Protein 8TLF (pdb70)

Organism: Mus musculus (NCBI:txid10090)

Sequence (208 aa):
SMTLPHIIRPVEEVTEEEIRNICSNSREKIYNRSLGSTCHQCRQKTTDTKTNCRNPDCWGIRGQFCGPCLRNRYGEEVKDALLDPNWHCPPCRGICNCSFCRQRSMTLPHIIRPVEEVTEEEIRNICSNSREKIYNRRSLGSTCHQCRQKTTDTKTNCRNPDCWGIRGQFCGPCLRNRYGEEVKDALLDPNWHCPPCRGICNCSFCRQR

Secondary structure (DSSP, 8-state):
--PPPP-PPPGGG--HHHHHTB-S-GGG--B-TTT-EE-TTT--EESSB------TT--TTTT---HHHHHHHHS--HHHHHT-TT---HHHHT---STTGGG-/--PPPP-PPPGGG--HHHHHTS-SSGGG--B-TTT-EE-TTT--EESS-------TT--TTTT---HHHHHHHHS--HHHHHT-TT---HHHHT---SHHHHT-

Radius of gyration: 27.74 Å; Cα contacts (8 Å, |Δi|>4): 357; chains: 2; bounding box: 66×31×68 Å

Foldseek 3Di:
DPADFADADDLVPDDPVLVVQADPDPVPFAADPPQFPAALAVRGTTNHHWAHALDPPDTGRNQTHGACCCCVVPNDGRNVRSNDNHHHGCVVVLNDDHPVSVVD/DPADFADADDLVPDDPVLVVQADDDPVPFAADPPQFPAALAVRGTTNHHWAHALDPPDTGRNQTHGAVCCCVVPNDGRSVRSNDNHHHGCVVVLNDDHPVSVVD

B-factor: mean 29.58, std 12.49, range [8.73, 99.96]

InterPro domains:
  IPR018866 Zinc-finger domain of monoamine-oxidase A repressor R1 [PF10497] (274-371)
  IPR040221 CDCA7/CDA7L [PTHR31169] (86-373)

Structure (mmCIF, N/CA/C/O backbone):
data_8TLF
#
_entry.id   8TLF
#
_cell.length_a   89.400
_cell.length_b   31.492
_cell.length_c   133.324
_cell.angle_alpha   90.000
_cell.angle_beta   95.750
_cell.angle_gamma   90.000
#
_symmetry.space_group_name_H-M   'C 1 2 1'
#
loop_
_entity.id
_entity.type
_entity.pdbx_description
1 polymer 'Cell division cycle-associated protein 7'
2 polymer ssDNA
3 non-polymer GLYCEROL
4 non-polymer 1,2-ETHANEDIOL
5 non-polymer 'ZINC ION'
6 non-polymer 'MAGNESIUM ION'
7 water water
#
loop_
_atom_site.group_PDB
_atom_site.id
_atom_site.type_symbol
_atom_site.label_atom_id
_atom_site.label_alt_id
_atom_site.label_comp_id
_atom_site.label_asym_id
_atom_site.label_entity_id
_atom_site.label_seq_id
_atom_site.pdbx_PDB_ins_code
_atom_site.Cartn_x
_atom_site.Cartn_y
_atom_site.Cartn_z
_atom_site.occupancy
_atom_site.B_iso_or_equiv
_atom_site.auth_seq_id
_atom_site.auth_comp_id
_atom_site.auth_asym_id
_atom_site.auth_atom_id
_atom_site.pdbx_PDB_model_num
ATOM 1 N N . SER A 1 5 ? 1.69049 13.73772 0.16757 1.000 49.53115 243 SER A N 1
ATOM 2 C CA . SER A 1 5 ? 2.08902 12.43214 0.68024 1.000 56.64436 243 SER A CA 1
ATOM 3 C C . SER A 1 5 ? 2.05277 12.40238 2.20435 1.000 46.27018 243 SER A C 1
ATOM 4 O O . SER A 1 5 ? 2.49134 13.34389 2.86452 1.000 45.18891 243 SER A O 1
ATOM 7 N N . MET A 1 6 ? 1.52610 11.31263 2.75638 1.000 47.42347 244 MET A N 1
ATOM 8 C CA . MET A 1 6 ? 1.45305 11.12305 4.19818 1.000 39.75306 244 MET A CA 1
ATOM 9 C C . MET A 1 6 ? 2.67149 10.40362 4.76030 1.000 35.66436 244 MET A C 1
ATOM 10 O O . MET A 1 6 ? 2.72417 10.15662 5.96977 1.000 35.37738 244 MET A O 1
ATOM 15 N N . THR A 1 7 ? 3.64724 10.06981 3.91972 1.000 34.85693 245 THR A N 1
ATOM 16 C CA . THR A 1 7 ? 4.79605 9.27709 4.33453 1.000 33.12477 245 THR A CA 1
ATOM 17 C C . THR A 1 7 ? 5.94149 10.18484 4.76392 1.000 33.64056 245 THR A C 1
ATOM 18 O O . THR A 1 7 ? 6.35428 11.07385 4.01225 1.000 34.91549 245 THR A O 1
ATOM 22 N N . LEU A 1 8 ? 6.44697 9.95955 5.97232 1.000 32.81885 246 LEU A N 1
ATOM 23 C CA . LEU A 1 8 ? 7.63245 10.67234 6.42005 1.000 33.32525 246 LEU A CA 1
ATOM 24 C C . LEU A 1 8 ? 8.85641 10.16975 5.65241 1.000 32.76272 246 LEU A C 1
ATOM 25 O O . LEU A 1 8 ? 8.98858 8.96651 5.41662 1.000 32.44597 246 LEU A O 1
ATOM 30 N N . PRO A 1 9 ? 9.75054 11.06795 5.23903 1.000 35.10468 247 PRO A N 1
ATOM 31 C CA . PRO A 1 9 ? 10.95090 10.62308 4.51698 1.000 33.86148 247 PRO A CA 1
ATOM 32 C C . PRO A 1 9 ? 11.80199 9.69511 5.36944 1.000 38.73501 247 PRO A C 1
ATOM 33 O O . PRO A 1 9 ? 11.96897 9.90126 6.57382 1.000 36.62440 247 PRO A O 1
ATOM 37 N N . HI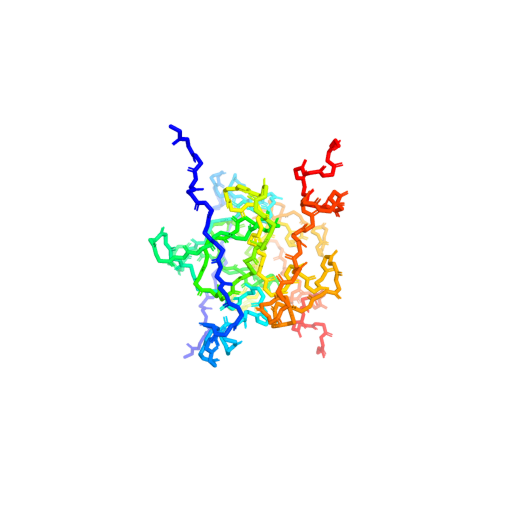S A 1 10 ? 12.34541 8.66403 4.72784 1.000 33.17751 248 HIS A N 1
ATOM 38 C CA . HIS A 1 10 ? 13.21319 7.69819 5.38771 1.000 30.95807 248 HIS A CA 1
ATOM 39 C C . HIS A 1 10 ? 14.66403 8.09625 5.15216 1.000 37.10350 248 HIS A C 1
ATOM 40 O O . HIS A 1 10 ? 15.09779 8.22277 4.00217 1.000 37.32591 248 HIS A O 1
ATOM 47 N N . ILE A 1 11 ? 15.40740 8.29328 6.23739 1.000 32.49599 249 ILE A N 1
ATOM 48 C CA . ILE A 1 11 ? 16.80722 8.69407 6.17840 1.000 35.63181 249 ILE A CA 1
ATOM 49 C C . ILE A 1 11 ? 17.64232 7.61724 6.85779 1.000 38.31654 249 ILE A C 1
ATOM 50 O O . ILE A 1 11 ? 17.31924 7.17931 7.96858 1.000 35.07540 249 ILE A O 1
ATOM 55 N N . ILE A 1 12 ? 18.70168 7.18174 6.18430 1.000 34.61729 250 ILE A N 1
ATOM 56 C CA . ILE A 1 12 ? 19.56706 6.12404 6.69270 1.000 36.29021 250 ILE A CA 1
ATOM 57 C C . ILE A 1 12 ? 20.68008 6.76152 7.51345 1.000 35.68378 250 ILE A C 1
ATOM 58 O O . ILE A 1 12 ? 21.42249 7.61446 7.01484 1.000 38.03043 250 ILE A O 1
ATOM 63 N N . ARG A 1 13 ? 20.79470 6.34782 8.77517 1.000 35.03537 251 ARG A N 1
ATOM 64 C CA . ARG A 1 13 ? 21.79985 6.88975 9.67616 1.000 36.53446 251 ARG A CA 1
ATOM 65 C C . ARG A 1 13 ? 23.01466 5.97860 9.69292 1.000 37.79017 251 ARG A C 1
ATOM 66 O O . ARG A 1 13 ? 22.87603 4.78705 10.01318 1.000 36.30480 251 ARG A O 1
ATOM 74 N N . PRO A 1 14 ? 24.20418 6.47530 9.35349 1.000 39.88103 252 PRO A N 1
ATOM 75 C CA . PRO A 1 14 ? 25.39651 5.62002 9.37947 1.000 41.30666 252 PRO A CA 1
ATOM 76 C C . PRO A 1 14 ? 25.70067 5.12323 10.78524 1.000 42.65227 252 PRO A C 1
ATOM 77 O O . PRO A 1 14 ? 25.37969 5.77281 11.78305 1.000 40.55100 252 PRO A O 1
ATOM 81 N N . VAL A 1 15 ? 26.32574 3.94416 10.85103 1.000 44.22611 253 VAL A N 1
ATOM 82 C CA . VAL A 1 15 ? 26.63528 3.32965 12.13952 1.000 41.12017 253 VAL A CA 1
ATOM 83 C C . VAL A 1 15 ? 27.63574 4.16873 12.92312 1.000 43.58986 253 VAL A C 1
ATOM 84 O O . VAL A 1 15 ? 27.56444 4.24006 14.15633 1.000 42.91358 253 VAL A O 1
ATOM 88 N N . GLU A 1 16 ? 28.58071 4.81370 12.23449 1.000 49.03922 254 GLU A N 1
ATOM 89 C CA . GLU A 1 16 ? 29.58862 5.61597 12.91795 1.000 51.17914 254 GLU A CA 1
ATOM 90 C C . GLU A 1 16 ? 29.01939 6.88471 13.54012 1.000 50.27722 254 GLU A C 1
ATOM 91 O O . GLU A 1 16 ? 29.71943 7.53341 14.32517 1.000 55.63965 254 GLU A O 1
ATOM 97 N N . GLU A 1 17 ? 27.78116 7.25333 13.21703 1.000 53.75945 255 GLU A N 1
ATOM 98 C CA . GLU A 1 17 ? 27.14302 8.42984 13.78935 1.000 52.82283 255 GLU A CA 1
ATOM 99 C C . GLU A 1 17 ? 26.25384 8.09469 14.98034 1.000 51.31946 255 GLU A C 1
ATOM 100 O O . GLU A 1 17 ? 25.54355 8.97383 15.47689 1.000 54.03092 255 GLU A O 1
ATOM 106 N N . VAL A 1 18 ? 26.27174 6.85042 15.44653 1.000 44.79819 256 VAL A N 1
ATOM 107 C CA . VAL A 1 18 ? 25.51009 6.47299 16.63188 1.000 43.24732 256 VAL A CA 1
ATOM 108 C C . VAL A 1 18 ? 26.33591 6.79971 17.86944 1.000 41.93485 256 VAL A C 1
ATOM 109 O O . VAL A 1 18 ? 27.49493 6.38462 17.98664 1.000 47.83043 256 VAL A O 1
ATOM 113 N N . THR A 1 19 ? 25.74103 7.54563 18.79398 1.000 47.32449 257 THR A N 1
ATOM 114 C CA . THR A 1 19 ? 26.44034 8.04135 19.96951 1.000 46.16203 257 THR A CA 1
ATOM 115 C C . THR A 1 19 ? 26.11753 7.19403 21.19691 1.000 46.71432 257 THR A C 1
ATOM 116 O O . THR A 1 19 ? 25.19051 6.38076 21.20427 1.000 41.68885 257 THR A O 1
ATOM 120 N N . GLU A 1 20 ? 26.91386 7.40082 22.24975 1.000 43.37332 258 GLU A N 1
ATOM 121 C CA . GLU A 1 20 ? 26.71596 6.66606 23.49566 1.000 43.70717 258 GLU A CA 1
ATOM 122 C C . GLU A 1 20 ? 25.38456 7.02064 24.14505 1.000 42.13786 258 GLU A C 1
ATOM 123 O O . GLU A 1 20 ? 24.70114 6.14774 24.69338 1.000 38.45843 258 GLU A O 1
ATOM 129 N N . GLU A 1 21 ? 25.00496 8.30056 24.10155 1.000 41.14678 259 GLU A N 1
ATOM 130 C CA . GLU A 1 21 ? 23.76085 8.72993 24.73305 1.000 42.82127 259 GLU A CA 1
ATOM 131 C C . GLU A 1 21 ? 22.55347 8.05470 24.09516 1.000 40.33892 259 GLU A C 1
ATOM 132 O O . GLU A 1 21 ? 21.60113 7.68348 24.79130 1.000 38.34675 259 GLU A O 1
ATOM 138 N N . GLU A 1 22 ? 22.57206 7.89171 22.77046 1.000 40.30978 260 GLU A N 1
ATOM 139 C CA . GLU A 1 22 ? 21.47978 7.19832 22.09561 1.000 37.87706 260 GLU A CA 1
ATOM 140 C C . GLU A 1 22 ? 21.40167 5.73928 22.52793 1.000 33.23385 260 GLU A C 1
ATOM 141 O O . GLU A 1 22 ? 20.30633 5.19945 22.72124 1.000 31.43981 260 GLU A O 1
ATOM 147 N N . ILE A 1 23 ? 22.55423 5.08332 22.68160 1.000 34.73062 261 ILE A N 1
ATOM 148 C CA . ILE A 1 23 ? 22.56649 3.70049 23.15222 1.000 33.10936 261 ILE A CA 1
ATOM 149 C C . ILE A 1 23 ? 22.00461 3.61340 24.56594 1.000 35.95474 261 ILE A C 1
ATOM 150 O O . ILE A 1 23 ? 21.22069 2.71065 24.88479 1.000 30.71663 261 ILE A O 1
ATOM 155 N N . ARG A 1 24 ? 22.39356 4.54924 25.43571 1.000 33.68663 262 ARG A N 1
ATOM 156 C CA . ARG A 1 24 ? 21.88150 4.55825 26.80111 1.000 33.18193 262 ARG A CA 1
ATOM 157 C C . ARG A 1 24 ? 20.39187 4.86895 26.86379 1.000 31.65847 262 ARG A C 1
ATOM 158 O O . ARG A 1 24 ? 19.74271 4.52616 27.85768 1.000 32.76237 262 ARG A O 1
ATOM 166 N N . ASN A 1 25 ? 19.83745 5.50418 25.83383 1.000 28.51104 263 ASN A N 1
ATOM 167 C CA . ASN A 1 25 ? 18.43043 5.87778 25.81253 1.000 27.67174 263 ASN A CA 1
ATOM 168 C C . ASN A 1 25 ? 17.53801 4.79370 25.22188 1.000 30.13008 263 ASN A C 1
ATOM 169 O O . ASN A 1 25 ? 16.33776 5.02643 25.04499 1.000 21.47598 263 ASN A O 1
ATOM 174 N N . ILE A 1 26 ? 18.09317 3.62382 24.90471 1.000 22.45114 264 ILE A N 1
ATOM 175 C CA . ILE A 1 26 ? 17.27289 2.50728 24.45358 1.000 22.52009 264 ILE A CA 1
ATOM 176 C C . ILE A 1 26 ? 16.38644 2.04777 25.60196 1.000 24.25519 264 ILE A C 1
ATOM 177 O O . ILE A 1 26 ? 16.85686 1.84412 26.72912 1.000 26.71059 264 ILE A O 1
ATOM 182 N N . CYS A 1 27 ? 15.09496 1.89589 25.32314 1.000 22.79845 265 CYS A N 1
ATOM 183 C CA . CYS A 1 27 ? 14.13983 1.52561 26.35785 1.000 23.25385 265 CYS A CA 1
ATOM 184 C C . CYS A 1 27 ? 14.39905 0.10528 26.84560 1.000 23.60690 265 CYS A C 1
ATOM 185 O O . CYS A 1 27 ? 14.61229 -0.80989 26.04428 1.000 20.99727 265 CYS A O 1
ATOM 188 N N . SER A 1 28 ? 14.37907 -0.07569 28.16767 1.000 26.13050 266 SER A N 1
ATOM 189 C CA . SER A 1 28 ? 14.53786 -1.38648 28.78001 1.000 27.20024 266 SER A CA 1
ATOM 190 C C . SER A 1 28 ? 13.24721 -1.92940 29.37617 1.000 28.72174 266 SER A C 1
ATOM 191 O O . SER A 1 28 ? 13.17964 -3.12620 29.67943 1.000 35.63872 266 SER A O 1
ATOM 194 N N . ASN A 1 29 ? 12.23201 -1.08757 29.55530 1.000 27.07218 267 ASN A N 1
ATOM 195 C CA . ASN A 1 29 ? 10.93743 -1.51731 30.07309 1.000 28.11355 267 ASN A CA 1
ATOM 196 C C . ASN A 1 29 ? 9.87896 -0.58975 29.49931 1.000 26.81459 267 ASN A C 1
ATOM 197 O O . ASN A 1 29 ? 9.96399 0.62826 29.68344 1.000 27.20032 267 ASN A O 1
ATOM 202 N N . SER A 1 30 ? 8.88297 -1.16503 28.81727 1.000 21.59212 268 SER A N 1
ATOM 203 C CA . SER A 1 30 ? 7.92011 -0.35418 28.07467 1.000 20.54335 268 SER A CA 1
ATOM 204 C C . SER A 1 30 ? 7.14008 0.59013 28.98117 1.000 29.15698 268 SER A C 1
ATOM 205 O O . SER A 1 30 ? 6.67182 1.63927 28.52410 1.000 29.30006 268 SER A O 1
ATOM 208 N N . ARG A 1 31 ? 6.98564 0.24262 30.25956 1.000 25.63988 269 ARG A N 1
ATOM 209 C CA . ARG A 1 31 ? 6.26592 1.10962 31.18452 1.000 37.49794 269 ARG A CA 1
ATOM 210 C C . ARG A 1 31 ? 7.06663 2.34038 31.59067 1.000 30.34187 269 ARG A C 1
ATOM 211 O O . ARG A 1 31 ? 6.50458 3.23822 32.22687 1.000 38.14853 269 ARG A O 1
ATOM 219 N N . GLU A 1 32 ? 8.35138 2.40640 31.24536 1.000 25.81698 270 GLU A N 1
ATOM 220 C CA . GLU A 1 32 ? 9.20322 3.53442 31.59606 1.000 31.04764 270 GLU A CA 1
ATOM 221 C C . GLU A 1 32 ? 9.37146 4.52617 30.45084 1.000 28.36021 270 GLU A C 1
ATOM 222 O O . GLU A 1 32 ? 10.19630 5.44000 30.55298 1.000 32.17551 270 GLU A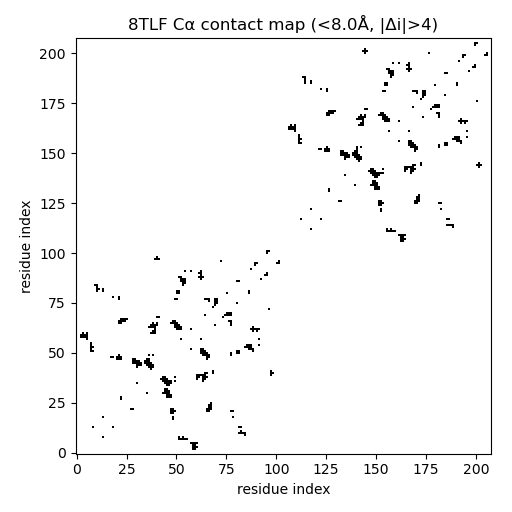 O 1
ATOM 228 N N . LYS A 1 33 ? 8.61475 4.36782 29.36840 1.000 20.75467 271 LYS A N 1
ATOM 229 C CA . LYS A 1 33 ? 8.74737 5.25261 28.22041 1.000 18.86511 271 LYS A CA 1
ATOM 230 C C . LYS A 1 33 ? 8.24150 6.65475 28.54265 1.000 22.60304 271 LYS A C 1
ATOM 231 O O . LYS A 1 33 ? 7.34804 6.84574 29.37211 1.000 23.06900 271 LYS A O 1
ATOM 237 N N . ILE A 1 34 ? 8.82562 7.64170 27.86826 1.000 20.19866 272 ILE A N 1
ATOM 238 C CA . ILE A 1 34 ? 8.41854 9.03771 27.98084 1.000 19.84859 272 ILE A CA 1
ATOM 239 C C . ILE A 1 34 ? 7.78681 9.44528 26.65762 1.000 18.74611 272 ILE A C 1
ATOM 240 O O . ILE A 1 34 ? 8.44320 9.40652 25.60952 1.000 16.97233 272 ILE A O 1
ATOM 245 N N . TYR A 1 35 ? 6.51729 9.83675 26.70418 1.000 16.60022 273 TYR A N 1
ATOM 246 C CA . TYR A 1 35 ? 5.77962 10.20875 25.50629 1.000 16.11335 273 TYR A CA 1
ATOM 247 C C . TYR A 1 35 ? 6.02213 11.67145 25.15978 1.000 14.53148 273 TYR A C 1
ATOM 248 O O . TYR A 1 35 ? 6.13966 12.52267 26.04543 1.000 18.77382 273 TYR A O 1
ATOM 257 N N . ASN A 1 36 ? 6.09931 11.95342 23.86111 1.000 17.18765 274 ASN A N 1
ATOM 258 C CA . ASN A 1 36 ? 6.26519 13.32153 23.37504 1.000 17.18946 274 ASN A CA 1
ATOM 259 C C . ASN A 1 36 ? 5.75076 13.37154 21.94657 1.000 16.19356 274 ASN A C 1
ATOM 260 O O . ASN A 1 36 ? 6.30043 12.69898 21.06848 1.000 14.93381 274 ASN A O 1
ATOM 265 N N . ARG A 1 37 ? 4.70229 14.16393 21.71269 1.000 14.91440 275 ARG A N 1
ATOM 266 C CA . ARG A 1 37 ? 4.07587 14.19946 20.39645 1.000 16.34144 275 ARG A CA 1
ATOM 267 C C . ARG A 1 37 ? 4.94394 14.88182 19.34813 1.000 16.64793 275 ARG A C 1
ATOM 268 O O . ARG A 1 37 ? 4.76098 14.62743 18.15294 1.000 19.06596 275 ARG A O 1
ATOM 276 N N . SER A 1 38 ? 5.87487 15.74094 19.75934 1.000 19.12917 276 SER A N 1
ATOM 277 C CA . SER A 1 38 ? 6.70683 16.48704 18.82323 1.000 18.03216 276 SER A CA 1
ATOM 278 C C . SER A 1 38 ? 8.09126 15.87569 18.64591 1.000 22.75407 276 SER A C 1
ATOM 279 O O . SER A 1 38 ? 8.55074 15.70470 17.51338 1.000 21.61316 276 SER A O 1
ATOM 282 N N . LEU A 1 39 ? 8.76885 15.54335 19.74356 1.000 18.95932 277 LEU A N 1
ATOM 283 C CA . LEU A 1 39 ? 10.13173 15.03326 19.67958 1.000 16.84619 277 LEU A CA 1
ATOM 284 C C . LEU A 1 39 ? 10.20975 13.51311 19.67800 1.000 19.31118 277 LEU A C 1
ATOM 285 O O . LEU A 1 39 ? 11.28893 12.96617 19.42683 1.000 21.85495 277 LEU A O 1
ATOM 290 N N . GLY A 1 40 ? 9.10601 12.82128 19.94562 1.000 14.23168 278 GLY A N 1
ATOM 291 C CA . GLY A 1 40 ? 9.13460 11.37728 20.00725 1.000 13.17131 278 GLY A CA 1
ATOM 292 C C . GLY A 1 40 ? 9.16262 10.72359 18.63963 1.000 15.85465 278 GLY A C 1
ATOM 293 O O . GLY A 1 40 ? 8.97196 11.35520 17.60130 1.000 16.24003 278 GLY A O 1
ATOM 294 N N . SER A 1 41 ? 9.41689 9.41866 18.65267 1.000 14.37196 279 SER A N 1
ATOM 295 C CA . SER A 1 41 ? 9.38125 8.59791 17.45399 1.000 15.75225 279 SER A CA 1
ATOM 296 C C . SER A 1 41 ? 8.47046 7.40661 17.70565 1.000 12.60982 279 SER A C 1
ATOM 297 O O . SER A 1 41 ? 8.38538 6.89830 18.82632 1.000 15.44236 279 SER A O 1
ATOM 300 N N . THR A 1 42 ? 7.78432 6.96868 16.65506 1.000 11.98765 280 THR A N 1
ATOM 301 C CA . THR A 1 42 ? 6.80024 5.90207 16.77312 1.000 14.99198 280 THR A CA 1
ATOM 302 C C . THR A 1 42 ? 7.44686 4.55148 16.49483 1.000 12.87141 280 THR A C 1
ATOM 303 O O . THR A 1 42 ? 8.13397 4.37921 15.48315 1.000 16.37435 280 THR A O 1
ATOM 307 N N . CYS A 1 43 ? 7.23201 3.60188 17.40144 1.000 14.19889 281 CYS A N 1
ATOM 308 C CA . CYS A 1 43 ? 7.63078 2.22090 17.16964 1.000 8.98217 281 CYS A CA 1
ATOM 309 C C . CYS A 1 43 ? 6.58266 1.53109 16.30616 1.000 14.18688 281 CYS A C 1
ATOM 310 O O . CYS A 1 43 ? 5.38512 1.61239 16.59106 1.000 13.16086 281 CYS A O 1
ATOM 313 N N . HIS A 1 44 ? 7.03244 0.85489 15.24634 1.000 10.98666 282 HIS A N 1
ATOM 314 C CA . HIS A 1 44 ? 6.09243 0.19688 14.34303 1.000 15.15366 282 HIS A CA 1
ATOM 315 C C . HIS A 1 44 ? 5.29690 -0.89546 15.04707 1.000 15.60954 282 HIS A C 1
ATOM 316 O O . HIS A 1 44 ? 4.11946 -1.10508 14.73273 1.000 16.31539 282 HIS A O 1
ATOM 323 N N . GLN A 1 45 ? 5.91567 -1.59619 15.99881 1.000 15.59504 283 GLN A N 1
ATOM 324 C CA . GLN A 1 45 ? 5.27191 -2.75100 16.61863 1.000 15.15982 283 GLN A CA 1
ATOM 325 C C . GLN A 1 45 ? 4.16233 -2.32445 17.57448 1.000 14.19993 283 GLN A C 1
ATOM 326 O O . GLN A 1 45 ? 3.00681 -2.74007 17.42904 1.000 15.85048 283 GLN A O 1
ATOM 332 N N . CYS A 1 46 ? 4.49638 -1.49752 18.56633 1.000 11.85184 284 CYS A N 1
ATOM 333 C CA . CYS A 1 46 ? 3.54207 -1.09198 19.59120 1.000 13.43509 284 CYS A CA 1
ATOM 334 C C . CYS A 1 46 ? 2.82530 0.21404 19.27016 1.000 11.81007 284 CYS A C 1
ATOM 335 O O . CYS A 1 46 ? 1.88237 0.57251 19.98475 1.000 12.46284 284 CYS A O 1
ATOM 338 N N . ARG A 1 47 ? 3.25357 0.92914 18.22781 1.000 11.25561 285 ARG A N 1
ATOM 339 C CA . ARG A 1 47 ? 2.58624 2.14351 17.74878 1.000 13.79629 285 ARG A CA 1
ATOM 340 C C . ARG A 1 47 ? 2.53330 3.23783 18.81596 1.000 17.66918 285 ARG A C 1
ATOM 341 O O . ARG A 1 47 ? 1.59416 4.03634 18.85584 1.000 12.96400 285 ARG A O 1
ATOM 349 N N . GLN A 1 48 ? 3.54902 3.29848 19.67457 1.000 11.80796 286 GLN A N 1
ATOM 350 C CA . GLN A 1 48 ? 3.67697 4.34224 20.68473 1.000 13.59974 286 GLN A CA 1
ATOM 351 C C . GLN A 1 48 ? 4.76969 5.31410 20.26076 1.000 12.21621 286 GLN A C 1
ATOM 352 O O . GLN A 1 48 ? 5.85885 4.89042 19.85843 1.000 11.65339 286 GLN A O 1
ATOM 358 N N . LYS A 1 49 ? 4.47928 6.61166 20.35395 1.000 12.82907 287 LYS A N 1
ATOM 359 C CA . LYS A 1 49 ? 5.41325 7.66439 19.95434 1.000 12.00166 287 LYS A CA 1
ATOM 360 C C . LYS A 1 49 ? 6.11236 8.18671 21.20588 1.000 11.87065 287 LYS A C 1
ATOM 361 O O . LYS A 1 49 ? 5.53372 8.95180 21.98163 1.000 12.86166 287 LYS A O 1
ATOM 367 N N . THR A 1 50 ? 7.36566 7.77855 21.39639 1.000 11.50971 288 THR A N 1
ATOM 368 C CA . THR A 1 50 ? 8.10404 8.07828 22.61423 1.000 13.18735 288 THR A CA 1
ATOM 369 C C . THR A 1 50 ? 9.52363 8.49919 22.25414 1.000 12.06112 288 THR A C 1
ATOM 370 O O . THR A 1 50 ? 9.95825 8.38366 21.10505 1.000 15.94680 288 THR A O 1
ATOM 374 N N . THR A 1 51 ? 10.25296 8.98560 23.25809 1.000 16.59581 289 THR A N 1
ATOM 375 C CA . THR A 1 51 ? 11.56850 9.57963 23.05226 1.000 17.15317 289 THR A CA 1
ATOM 376 C C . THR A 1 51 ? 12.71818 8.58532 23.16873 1.000 18.26628 289 THR A C 1
ATOM 377 O O . THR A 1 51 ? 13.87391 8.98409 22.99284 1.000 21.39545 289 THR A O 1
ATOM 381 N N . ASP A 1 52 ? 12.44900 7.31618 23.46293 1.000 18.35143 290 ASP A N 1
ATOM 382 C CA . ASP A 1 52 ? 13.54057 6.35836 23.55336 1.000 20.05707 290 ASP A CA 1
ATOM 383 C C . ASP A 1 52 ? 14.10444 6.04842 22.16786 1.000 21.81111 290 ASP A C 1
ATOM 384 O O . ASP A 1 52 ? 13.43627 6.19971 21.14041 1.000 17.99144 290 ASP A O 1
ATOM 389 N N . THR A 1 53 ? 15.36387 5.62043 22.15447 1.000 21.07749 291 THR A N 1
ATOM 390 C CA . THR A 1 53 ? 16.04361 5.31146 20.90459 1.000 20.70060 291 THR A CA 1
ATOM 391 C C . THR A 1 53 ? 15.42189 4.08939 20.23944 1.000 21.96389 291 THR A C 1
ATOM 392 O O . THR A 1 53 ? 15.10640 3.09356 20.89708 1.000 20.33392 291 THR A O 1
ATOM 396 N N . LYS A 1 54 ? 15.24720 4.16975 18.92310 1.000 17.70981 292 LYS A N 1
ATOM 397 C CA . LYS A 1 54 ? 14.64209 3.10026 18.14651 1.000 19.28330 292 LYS A CA 1
ATOM 398 C C . LYS A 1 54 ? 15.53608 2.76012 16.96160 1.000 20.44796 292 LYS A C 1
ATOM 399 O O . LYS A 1 54 ? 16.46346 3.49806 16.61794 1.000 20.11810 292 LYS A O 1
ATOM 405 N N . THR A 1 55 ? 15.24974 1.61818 16.34207 1.000 17.51006 293 THR A N 1
ATOM 406 C CA . THR A 1 55 ? 16.06721 1.12656 15.24497 1.000 19.38942 293 THR A CA 1
ATOM 407 C C . THR A 1 55 ? 15.91447 2.00980 14.00942 1.000 22.33434 293 THR A C 1
ATOM 408 O O . THR A 1 55 ? 14.96067 2.78104 13.86992 1.000 20.54530 293 THR A O 1
ATOM 412 N N . ASN A 1 56 ? 16.88372 1.88684 13.10514 1.000 20.13428 294 ASN A N 1
ATOM 413 C CA . ASN A 1 56 ? 16.88727 2.60680 11.83564 1.000 24.65749 294 ASN A CA 1
ATOM 414 C C . ASN A 1 56 ? 17.17789 1.60499 10.72678 1.000 24.13523 294 ASN A C 1
ATOM 415 O O . ASN A 1 56 ? 18.29171 1.07742 10.64007 1.000 21.85318 294 ASN A O 1
ATOM 420 N N . CYS A 1 57 ? 16.18033 1.33468 9.88802 1.000 17.05714 295 CYS A N 1
ATOM 421 C CA . CYS A 1 57 ? 16.37141 0.39953 8.78807 1.000 20.62338 295 CYS A CA 1
ATOM 422 C C . CYS A 1 57 ? 17.30875 1.00331 7.75126 1.000 23.38723 295 CYS A C 1
ATOM 423 O O . CYS A 1 57 ? 17.12031 2.14298 7.31576 1.000 23.27785 295 CYS A O 1
ATOM 426 N N . ARG A 1 58 ? 18.32168 0.23681 7.35537 1.000 19.91796 296 ARG A N 1
ATOM 427 C CA . ARG A 1 58 ? 19.32638 0.70517 6.41311 1.000 24.85803 296 ARG A CA 1
ATOM 428 C C . ARG A 1 58 ? 19.11892 0.15127 5.01035 1.000 24.74069 296 ARG A C 1
ATOM 429 O O . ARG A 1 58 ? 20.01713 0.26285 4.17011 1.000 26.72164 296 ARG A O 1
ATOM 437 N N . ASN A 1 59 ? 17.96217 -0.44076 4.74140 1.000 24.25517 297 ASN A N 1
ATOM 438 C CA . ASN A 1 59 ? 17.61564 -0.84116 3.38578 1.000 27.63092 297 ASN A CA 1
ATOM 439 C C . ASN A 1 59 ? 17.19318 0.38956 2.59170 1.000 30.53917 297 ASN A C 1
ATOM 440 O O . ASN A 1 59 ? 16.25745 1.08512 3.00403 1.000 24.19272 297 ASN A O 1
ATOM 445 N N . PRO A 1 60 ? 17.85330 0.70251 1.47423 1.000 33.39493 298 PRO A N 1
ATOM 446 C CA . PRO A 1 60 ? 17.44144 1.87776 0.68760 1.000 29.73775 298 PRO A CA 1
ATOM 447 C C . PRO A 1 60 ? 16.01724 1.79302 0.16962 1.000 33.63480 298 PRO A C 1
ATOM 448 O O . PRO A 1 60 ? 15.39199 2.83398 -0.06770 1.000 32.74420 298 PRO A O 1
ATOM 452 N N . ASP A 1 61 ? 15.48293 0.58546 -0.01286 1.000 30.22606 299 ASP A N 1
ATOM 453 C CA . ASP A 1 61 ? 14.12424 0.41722 -0.51036 1.000 30.67491 299 ASP A CA 1
ATOM 454 C C . ASP A 1 61 ? 13.06771 0.58793 0.57270 1.000 32.52490 299 ASP A C 1
ATOM 455 O O . ASP A 1 61 ? 11.87347 0.56655 0.25622 1.000 30.86708 299 ASP A O 1
ATOM 460 N N . CYS A 1 62 ? 13.46959 0.74780 1.83047 1.000 25.08736 300 CYS A N 1
ATOM 461 C CA . CYS A 1 62 ? 12.50964 0.98185 2.89635 1.000 25.46890 300 CYS A CA 1
ATOM 462 C C . CYS A 1 62 ? 11.95859 2.40296 2.80611 1.000 25.62401 300 CYS A C 1
ATOM 463 O O . CYS A 1 62 ? 12.52717 3.27992 2.14972 1.000 31.16147 300 CYS A O 1
ATOM 466 N N . TRP A 1 63 ? 10.82746 2.62334 3.47150 1.000 21.63023 301 TRP A N 1
ATOM 467 C CA . TRP A 1 63 ? 10.17374 3.92225 3.43241 1.000 23.69969 301 TRP A CA 1
ATOM 468 C C . TRP A 1 63 ? 9.40737 4.13992 4.72760 1.000 17.99029 301 TRP A C 1
ATOM 469 O O . TRP A 1 63 ? 9.03285 3.19014 5.41917 1.000 20.64521 301 TRP A O 1
ATOM 480 N N . GLY A 1 64 ? 9.17161 5.41240 5.04351 1.000 20.12850 302 GLY A N 1
ATOM 481 C CA . GLY A 1 64 ? 8.37433 5.74612 6.20630 1.000 20.22433 302 GLY A CA 1
ATOM 482 C C . GLY A 1 64 ? 9.04536 5.35815 7.51354 1.000 17.67209 302 GLY A C 1
ATOM 483 O O . GLY A 1 64 ? 10.27333 5.35389 7.64525 1.000 21.71510 302 GLY A O 1
ATOM 484 N N . ILE A 1 65 ? 8.21313 5.02387 8.49828 1.000 21.11446 303 ILE A N 1
ATOM 485 C CA . ILE A 1 65 ? 8.66741 4.68414 9.84027 1.000 20.87518 303 ILE A CA 1
ATOM 486 C C . ILE A 1 65 ? 8.48688 3.20267 10.14313 1.000 20.27517 303 ILE A C 1
ATOM 487 O O . ILE A 1 65 ? 8.58482 2.79651 11.30654 1.000 19.71278 303 ILE A O 1
ATOM 492 N N . ARG A 1 66 ? 8.22563 2.37937 9.12431 1.000 16.50984 304 ARG A N 1
ATOM 493 C CA . ARG A 1 66 ? 8.02144 0.95304 9.35445 1.000 21.37309 304 ARG A CA 1
ATOM 494 C C . ARG A 1 66 ? 9.26109 0.27745 9.92567 1.000 20.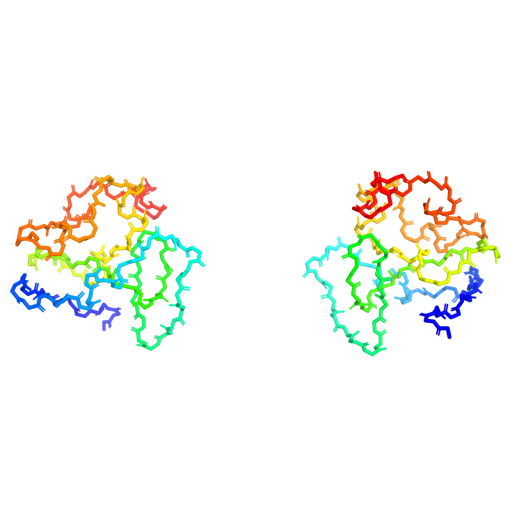21706 304 ARG A C 1
ATOM 495 O O . ARG A 1 66 ? 9.14569 -0.79138 10.53520 1.000 21.75332 304 ARG A O 1
ATOM 503 N N . GLY A 1 67 ? 10.43502 0.87598 9.75269 1.000 16.91581 305 GLY A N 1
ATOM 504 C CA . GLY A 1 67 ? 11.67973 0.33077 10.24584 1.000 17.19936 305 GLY A CA 1
ATOM 505 C C . GLY A 1 67 ? 12.06729 0.73182 11.65214 1.000 18.44956 305 GLY A C 1
ATOM 506 O O . GLY A 1 67 ? 13.16149 0.37239 12.09938 1.000 19.64073 305 GLY A O 1
ATOM 507 N N . GLN A 1 68 ? 11.21065 1.45581 12.36885 1.000 15.43546 306 GLN A N 1
ATOM 508 C CA . GLN A 1 68 ? 11.51940 1.94431 13.70751 1.000 14.19024 306 GLN A CA 1
ATOM 509 C C . GLN A 1 68 ? 10.89478 1.01797 14.74401 1.000 14.68627 306 GLN A C 1
ATOM 510 O O . GLN A 1 68 ? 9.66907 0.86550 14.78764 1.000 14.39530 306 GLN A O 1
ATOM 516 N N . PHE A 1 69 ? 11.73682 0.41268 15.58076 1.000 16.07429 307 PHE A N 1
ATOM 517 C CA . PHE A 1 69 ? 11.29596 -0.48843 16.63606 1.000 15.16100 307 PHE A CA 1
ATOM 518 C C . PHE A 1 69 ? 11.95584 -0.10291 17.95130 1.000 15.46566 307 PHE A C 1
ATOM 519 O O . PHE A 1 69 ? 13.14665 0.22102 17.98664 1.000 16.71427 307 PHE A O 1
ATOM 527 N N . CYS A 1 70 ? 11.18035 -0.14670 19.03145 1.000 13.35389 308 CYS A N 1
ATOM 528 C CA . CYS A 1 70 ? 11.71183 0.16387 20.34756 1.000 16.15992 308 CYS A CA 1
ATOM 529 C C . CYS A 1 70 ? 12.45542 -1.04178 20.91996 1.000 16.97777 308 CYS A C 1
ATOM 530 O O . CYS A 1 70 ? 12.45781 -2.13722 20.35149 1.000 18.12410 308 CYS A O 1
ATOM 533 N N . GLY A 1 71 ? 13.09623 -0.82190 22.06553 1.000 17.65870 309 GLY A N 1
ATOM 534 C CA . GLY A 1 71 ? 13.86832 -1.84515 22.73056 1.000 15.79489 309 GLY A CA 1
ATOM 535 C C . GLY A 1 71 ? 13.07298 -3.08695 23.08322 1.000 18.28115 309 GLY A C 1
ATOM 536 O O . GLY A 1 71 ? 13.37241 -4.19033 22.61506 1.000 17.92631 309 GLY A O 1
ATOM 537 N N . PRO A 1 72 ? 12.05488 -2.93739 23.93875 1.000 19.69991 310 PRO A N 1
ATOM 538 C CA . PRO A 1 72 ? 11.26937 -4.11841 24.33920 1.000 17.90249 310 PRO A CA 1
ATOM 539 C C . PRO A 1 72 ? 10.61835 -4.84984 23.17753 1.000 16.31020 310 PRO A C 1
ATOM 540 O O . PRO A 1 72 ? 10.59478 -6.08619 23.17105 1.000 18.84449 310 PRO A O 1
ATOM 544 N N . CYS A 1 73 ? 10.09493 -4.12553 22.18626 1.000 15.92732 311 CYS A N 1
ATOM 545 C CA . CYS A 1 73 ? 9.41039 -4.78990 21.08101 1.000 13.65180 311 CYS A CA 1
ATOM 546 C C . CYS A 1 73 ? 10.37837 -5.60291 20.23115 1.000 18.07914 311 CYS A C 1
ATOM 547 O O . CYS A 1 73 ? 10.05090 -6.71502 19.80283 1.000 17.52230 311 CYS A O 1
ATOM 550 N N . LEU A 1 74 ? 11.57192 -5.06765 19.97078 1.000 15.61219 312 LEU A N 1
ATOM 551 C CA . LEU A 1 74 ? 12.53081 -5.79822 19.14922 1.000 18.07543 312 LEU A CA 1
ATOM 552 C C . LEU A 1 74 ? 12.99764 -7.07594 19.83795 1.000 18.87727 312 LEU A C 1
ATOM 553 O O . LEU A 1 74 ? 13.11706 -8.12505 19.19351 1.000 17.48457 312 LEU A O 1
ATOM 558 N N . ARG A 1 75 ? 13.27108 -7.01069 21.14396 1.000 16.07546 313 ARG A N 1
ATOM 559 C CA . ARG A 1 75 ? 13.77130 -8.19081 21.84149 1.000 17.95604 313 ARG A CA 1
ATOM 560 C C . ARG A 1 75 ? 12.66023 -9.19699 22.12723 1.000 20.52055 313 ARG A C 1
ATOM 561 O O . ARG A 1 75 ? 12.88619 -10.40955 22.04835 1.000 21.11975 313 ARG A O 1
ATOM 569 N N . ASN A 1 76 ? 11.45696 -8.72109 22.45618 1.000 16.65026 314 ASN A N 1
ATOM 570 C CA . ASN A 1 76 ? 10.36842 -9.63368 22.79175 1.000 22.71797 314 ASN A CA 1
ATOM 571 C C . ASN A 1 76 ? 9.73690 -10.27006 21.55938 1.000 16.59178 314 ASN A C 1
ATOM 572 O O . ASN A 1 76 ? 9.31156 -11.42929 21.61873 1.000 18.76953 314 ASN A O 1
ATOM 577 N N . ARG A 1 77 ? 9.65950 -9.54310 20.44442 1.000 14.34266 315 ARG A N 1
ATOM 578 C CA . ARG A 1 77 ? 8.97395 -10.04732 19.26197 1.000 16.52165 315 ARG A CA 1
ATOM 579 C C . ARG A 1 77 ? 9.90806 -10.65744 18.22620 1.000 18.02995 315 ARG A C 1
ATOM 580 O O . ARG A 1 77 ? 9.44080 -11.41872 17.37264 1.000 17.95766 315 ARG A O 1
ATOM 588 N N . TYR A 1 78 ? 11.20484 -10.34321 18.26977 1.000 16.83470 316 TYR A N 1
ATOM 589 C CA . TYR A 1 78 ? 12.13173 -10.84303 17.26410 1.000 22.24032 316 TYR A CA 1
ATOM 590 C C . TYR A 1 78 ? 13.45733 -11.33145 17.83068 1.000 24.77891 316 TYR A C 1
ATOM 591 O O . TYR A 1 78 ? 14.28804 -11.82288 17.05971 1.000 26.90398 316 TYR A O 1
ATOM 600 N N . GLY A 1 79 ? 13.68052 -11.22489 19.13827 1.000 21.91938 317 GLY A N 1
ATOM 601 C CA . GLY A 1 79 ? 14.91820 -11.70462 19.72912 1.000 22.57917 317 GLY A CA 1
ATOM 602 C C . GLY A 1 79 ? 16.15386 -10.96635 19.26882 1.000 24.06714 317 GLY A C 1
ATOM 603 O O . GLY A 1 79 ? 17.22353 -11.57346 19.15014 1.000 29.64887 317 GLY A O 1
ATOM 604 N N . GLU A 1 80 ? 16.03820 -9.66693 19.00671 1.000 25.18225 318 GLU A N 1
ATOM 605 C CA . GLU A 1 80 ? 17.16304 -8.84876 18.58264 1.000 21.88542 318 GLU A CA 1
ATOM 606 C C . GLU A 1 80 ? 17.26645 -7.62506 19.48029 1.000 23.94994 318 GLU A C 1
ATOM 607 O O . GLU A 1 80 ? 16.26366 -7.12960 20.00127 1.000 24.95559 318 GLU A O 1
ATOM 613 N N . GLU A 1 81 ? 18.49208 -7.14540 19.66029 1.000 24.31149 319 GLU A N 1
ATOM 614 C CA . GLU A 1 81 ? 18.75852 -5.96851 20.47340 1.000 23.62833 319 GLU A CA 1
ATOM 615 C C . GLU A 1 81 ? 18.88377 -4.73717 19.58670 1.000 21.87923 319 GLU A C 1
ATOM 616 O O . GLU A 1 81 ? 19.48959 -4.79099 18.51235 1.000 24.28236 319 GLU A O 1
ATOM 622 N N . VAL A 1 82 ? 18.29933 -3.62749 20.04493 1.000 22.20520 320 VAL A N 1
ATOM 623 C CA . VAL A 1 82 ? 18.35558 -2.38256 19.28296 1.000 21.49909 320 VAL A CA 1
ATOM 624 C C . VAL A 1 82 ? 19.79690 -1.91212 19.13412 1.000 21.02454 320 VAL A C 1
ATOM 625 O O . VAL A 1 82 ? 20.18889 -1.38871 18.08352 1.000 23.91775 320 VAL A O 1
ATOM 629 N N . LYS A 1 83 ? 20.61222 -2.10055 20.17559 1.000 23.61634 321 LYS A N 1
ATOM 630 C CA . LYS A 1 83 ? 22.01015 -1.68678 20.10038 1.000 26.19028 321 LYS A CA 1
ATOM 631 C C . LYS A 1 83 ? 22.74565 -2.42667 18.98995 1.000 30.42643 321 LYS A C 1
ATOM 632 O O . LYS A 1 83 ? 23.52987 -1.82506 18.24661 1.000 34.98035 321 LYS A O 1
ATOM 638 N N . ASP A 1 84 ? 22.50840 -3.73481 18.86464 1.000 31.88987 322 ASP A N 1
ATOM 639 C CA . ASP A 1 84 ? 23.11542 -4.49481 17.77664 1.000 27.86718 322 ASP A CA 1
ATOM 640 C C . ASP A 1 84 ? 22.60905 -4.01649 16.42142 1.000 25.32509 322 ASP A C 1
ATOM 641 O O . ASP A 1 84 ? 23.38231 -3.91431 15.46156 1.000 29.71188 322 ASP A O 1
ATOM 646 N N . ALA A 1 85 ? 21.30950 -3.72443 16.32312 1.000 25.54672 323 ALA A N 1
ATOM 647 C CA . ALA A 1 85 ? 20.74532 -3.25600 15.06114 1.000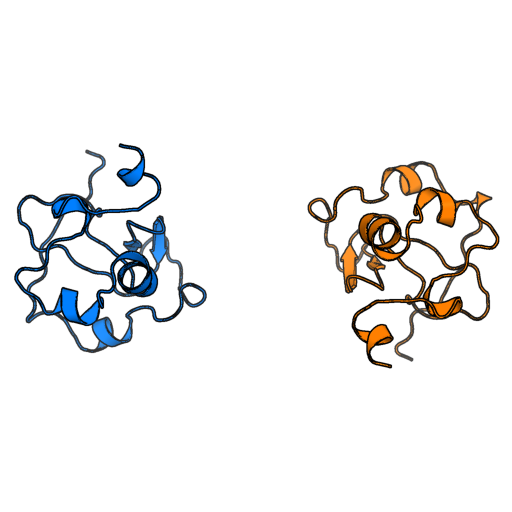 25.75643 323 ALA A CA 1
ATOM 648 C C . ALA A 1 85 ? 21.31559 -1.89960 14.66403 1.000 23.97731 323 ALA A C 1
ATOM 649 O O . ALA A 1 85 ? 21.59225 -1.65887 13.48316 1.000 23.90182 323 ALA A O 1
ATOM 651 N N . LEU A 1 86 ? 21.49532 -0.99982 15.63473 1.000 22.21922 324 LEU A N 1
ATOM 652 C CA . LEU A 1 86 ? 22.02047 0.32739 15.32864 1.000 25.76429 324 LEU A CA 1
ATOM 653 C C . LEU A 1 86 ? 23.46226 0.26880 14.84225 1.000 26.87316 324 LEU A C 1
ATOM 654 O O . LEU A 1 86 ? 23.87558 1.10646 14.03238 1.000 33.00996 324 LEU A O 1
ATOM 659 N N . LEU A 1 87 ? 24.23753 -0.70038 15.31996 1.000 30.23572 325 LEU A N 1
ATOM 660 C CA . LEU A 1 87 ? 25.63007 -0.85065 14.92263 1.000 30.45399 325 LEU A CA 1
ATOM 661 C C . LEU A 1 87 ? 25.81346 -1.80904 13.75280 1.000 29.23764 325 LEU A C 1
ATOM 662 O O . LEU A 1 87 ? 26.95566 -2.09409 13.37812 1.000 30.91979 325 LEU A O 1
ATOM 667 N N . ASP A 1 88 ? 24.72361 -2.31157 13.17020 1.000 32.30497 326 ASP A N 1
ATOM 668 C CA . ASP A 1 88 ? 24.80682 -3.21688 12.03468 1.000 28.26265 326 ASP A CA 1
ATOM 669 C C . ASP A 1 88 ? 24.56291 -2.43126 10.75608 1.000 26.85108 326 ASP A C 1
ATOM 670 O O . ASP A 1 88 ? 23.43077 -1.97872 10.52632 1.000 27.24505 326 ASP A O 1
ATOM 675 N N . PRO A 1 89 ? 25.57213 -2.24274 9.89998 1.000 28.66077 327 PRO A N 1
ATOM 676 C CA . PRO A 1 89 ? 25.36062 -1.45073 8.67713 1.000 32.78753 327 PRO A CA 1
ATOM 677 C C . PRO A 1 89 ? 24.41177 -2.09392 7.68022 1.000 34.79259 327 PRO A C 1
ATOM 678 O O . PRO A 1 89 ? 23.91162 -1.39265 6.79193 1.000 33.42002 327 PRO A O 1
ATOM 682 N N . ASN A 1 90 ? 24.15019 -3.39685 7.78934 1.000 30.29743 328 ASN A N 1
ATOM 683 C CA . ASN A 1 90 ? 23.29268 -4.10509 6.84751 1.000 32.23262 328 ASN A CA 1
ATOM 684 C C . ASN A 1 90 ? 21.97653 -4.54974 7.47703 1.000 34.28522 328 ASN A C 1
ATOM 685 O O . ASN A 1 90 ? 21.31161 -5.44494 6.94598 1.000 32.98618 328 ASN A O 1
ATOM 690 N N . TRP A 1 91 ? 21.58578 -3.94457 8.59553 1.000 29.75268 329 TRP A N 1
ATOM 691 C CA . TRP A 1 91 ? 20.37651 -4.36864 9.28803 1.000 27.00624 329 TRP A CA 1
ATOM 692 C C . TRP A 1 91 ? 19.13469 -3.93021 8.52076 1.000 30.62874 329 TRP A C 1
ATOM 693 O O . TRP A 1 91 ? 19.01544 -2.76875 8.11788 1.000 25.95635 329 TRP A O 1
ATOM 704 N N . HIS A 1 92 ? 18.20883 -4.86545 8.32259 1.000 24.59986 330 HIS A N 1
ATOM 705 C CA . HIS A 1 92 ? 16.92454 -4.59673 7.69285 1.000 21.08671 330 HIS A CA 1
ATOM 706 C C . HIS A 1 92 ? 15.80825 -4.86651 8.69136 1.000 25.50909 330 HIS A C 1
ATOM 707 O O . HIS A 1 92 ? 15.88483 -5.81319 9.48165 1.000 23.51814 330 HIS A O 1
ATOM 714 N N . CYS A 1 93 ? 14.77261 -4.03099 8.65022 1.000 20.69760 331 CYS A N 1
ATOM 715 C CA . CYS A 1 93 ? 13.66529 -4.15804 9.58034 1.000 18.18683 331 CYS A CA 1
ATOM 716 C C . CYS A 1 93 ? 12.84084 -5.40585 9.26823 1.000 21.78129 331 CYS A C 1
ATOM 717 O O . CYS A 1 93 ? 12.86356 -5.91213 8.14366 1.000 20.29413 331 CYS A O 1
ATOM 720 N N . PRO A 1 94 ? 12.11937 -5.92929 10.25766 1.000 19.39077 332 PRO A N 1
ATOM 721 C CA . PRO A 1 94 ? 11.28624 -7.12155 10.03099 1.000 22.10027 332 PRO A CA 1
ATOM 722 C C . PRO A 1 94 ? 10.27941 -6.92642 8.90743 1.000 18.74472 332 PRO A C 1
ATOM 723 O O . PRO A 1 94 ? 10.02043 -7.87699 8.15353 1.000 21.19040 332 PRO A O 1
ATOM 727 N N . PRO A 1 95 ? 9.66947 -5.73726 8.75278 1.000 17.00466 333 PRO A N 1
ATOM 728 C CA . PRO A 1 95 ? 8.84509 -5.53079 7.54720 1.000 17.08002 333 PRO A CA 1
ATOM 729 C C . PRO A 1 95 ? 9.60930 -5.72076 6.24735 1.000 21.25797 333 PRO A C 1
ATOM 730 O O . PRO A 1 95 ? 9.06553 -6.29485 5.29508 1.000 25.26979 333 PRO A O 1
ATOM 734 N N . CYS A 1 96 ? 10.86381 -5.26549 6.18167 1.000 17.13577 334 CYS A N 1
ATOM 735 C CA . CYS A 1 96 ? 11.65737 -5.47100 4.97391 1.000 19.01708 334 CYS A CA 1
ATOM 736 C C . CYS A 1 96 ? 12.00002 -6.94054 4.77223 1.000 22.04466 334 CYS A C 1
ATOM 737 O O . CYS A 1 96 ? 12.09808 -7.40236 3.62967 1.000 25.62882 334 CYS A O 1
ATOM 740 N N . ARG A 1 97 ? 12.18425 -7.68512 5.85941 1.000 20.45987 335 ARG A N 1
ATOM 741 C CA . ARG A 1 97 ? 12.42524 -9.11895 5.78135 1.000 22.43181 335 ARG A CA 1
ATOM 742 C C . ARG A 1 97 ? 11.13944 -9.92450 5.64703 1.000 22.18529 335 ARG A C 1
ATOM 743 O O . ARG A 1 97 ? 11.20720 -11.14936 5.49621 1.000 24.12474 335 ARG A O 1
ATOM 751 N N . GLY A 1 98 ? 9.98180 -9.27146 5.69070 1.000 23.18857 336 GLY A N 1
ATOM 752 C CA . GLY A 1 98 ? 8.70884 -9.96826 5.57862 1.000 23.75034 336 GLY A CA 1
ATOM 753 C C . GLY A 1 98 ? 8.42741 -10.91966 6.72083 1.000 22.48812 336 GLY A C 1
ATOM 754 O O . GLY A 1 98 ? 7.84227 -11.98797 6.50534 1.000 23.78884 336 GLY A O 1
ATOM 755 N N . ILE A 1 99 ? 8.82290 -10.55144 7.93858 1.000 19.60592 337 ILE A N 1
ATOM 756 C CA . ILE A 1 99 ? 8.64956 -11.42063 9.09710 1.000 23.34287 337 ILE A CA 1
ATOM 757 C C . ILE A 1 99 ? 8.00028 -10.64997 10.23944 1.000 18.57437 337 ILE A C 1
ATOM 758 O O . ILE A 1 99 ? 7.98266 -11.11966 11.38309 1.000 20.95666 337 ILE A O 1
ATOM 763 N N . CYS A 1 100 ? 7.46468 -9.46613 9.94536 1.000 22.01703 338 CYS A N 1
ATOM 764 C CA . CYS A 1 100 ? 6.82614 -8.66876 10.98368 1.000 16.90848 338 CYS A CA 1
ATOM 765 C C . CYS A 1 100 ? 5.58682 -9.38486 11.50629 1.000 16.60139 338 CYS A C 1
ATOM 766 O O . CYS A 1 100 ? 4.78122 -9.90620 10.72882 1.000 19.67782 338 CYS A O 1
ATOM 769 N N . ASN A 1 101 ? 5.43891 -9.41396 12.83005 1.000 18.27558 339 ASN A N 1
ATOM 770 C CA . ASN A 1 101 ? 4.33264 -10.10356 13.48179 1.000 15.36362 339 ASN A CA 1
ATOM 771 C C . ASN A 1 101 ? 3.46397 -9.14002 14.28461 1.000 15.99338 339 ASN A C 1
ATOM 772 O O . ASN A 1 101 ? 2.79083 -9.54541 15.23566 1.000 15.84985 339 ASN A O 1
ATOM 777 N N . CYS A 1 102 ? 3.47175 -7.86111 13.91248 1.000 15.25178 340 CYS A N 1
ATOM 778 C CA . CYS A 1 102 ? 2.58382 -6.90412 14.54914 1.000 13.82385 340 CYS A CA 1
ATOM 779 C C . CYS A 1 102 ? 1.13800 -7.18994 14.14540 1.000 16.28386 340 CYS A C 1
ATOM 780 O O . CYS A 1 102 ? 0.86250 -7.93838 13.20394 1.000 17.49158 340 CYS A O 1
ATOM 783 N N . SER A 1 103 ? 0.20362 -6.57844 14.87866 1.000 14.80491 341 SER A N 1
ATOM 784 C CA . SER A 1 103 ? -1.21271 -6.87374 14.67854 1.000 18.67786 341 SER A CA 1
ATOM 785 C C . SER A 1 103 ? -1.68067 -6.51233 13.27590 1.000 21.06292 341 SER A C 1
ATOM 786 O O . SER A 1 103 ? -2.64953 -7.09449 12.77741 1.000 25.22544 341 SER A O 1
ATOM 789 N N . PHE A 1 104 ? -1.01893 -5.55892 12.62326 1.000 20.04918 342 PHE A N 1
ATOM 790 C CA . PHE A 1 104 ? -1.44776 -5.18681 11.28075 1.000 26.63506 342 PHE A CA 1
ATOM 791 C C . PHE A 1 104 ? -0.83523 -6.10111 10.22301 1.000 24.00593 342 PHE A C 1
ATOM 792 O O . PHE A 1 104 ? -1.54230 -6.57218 9.32403 1.000 28.54436 342 PHE A O 1
ATOM 800 N N . CYS A 1 105 ? 0.46611 -6.38612 10.33117 1.000 22.01445 343 CYS A N 1
ATOM 801 C CA . CYS A 1 105 ? 1.16951 -7.12979 9.28922 1.000 23.20848 343 CYS A CA 1
ATOM 802 C C . CYS A 1 105 ? 0.82335 -8.61536 9.27699 1.000 27.22109 343 CYS A C 1
ATOM 803 O O . CYS A 1 105 ? 0.82174 -9.23330 8.20564 1.000 35.89146 343 CYS A O 1
ATOM 806 N N . ARG A 1 106 ? 0.53422 -9.21076 10.43595 1.000 25.38081 344 ARG A N 1
ATOM 807 C CA . ARG A 1 106 ? 0.23967 -10.63887 10.47178 1.000 28.89157 344 ARG A CA 1
ATOM 808 C C . ARG A 1 106 ? -1.17853 -10.96282 10.01982 1.000 40.41390 344 ARG A C 1
ATOM 809 O O . ARG A 1 106 ? -1.52118 -12.14578 9.91298 1.000 46.73021 344 ARG A O 1
ATOM 817 N N . GLN A 1 107 ? -2.00891 -9.94898 9.76283 1.000 45.52267 345 GLN A N 1
ATOM 818 C CA . GLN A 1 107 ? -3.32935 -10.20233 9.19544 1.000 52.07107 345 GLN A CA 1
ATOM 819 C C . GLN A 1 107 ? -3.22184 -10.79921 7.79765 1.000 63.20795 345 GLN A C 1
ATOM 820 O O . GLN A 1 107 ? -3.96072 -11.72904 7.45183 1.000 73.23682 345 GLN A O 1
ATOM 826 N N . ARG A 1 108 ? -2.30560 -10.28302 6.98371 1.000 58.95758 346 ARG A N 1
ATOM 827 C CA . ARG A 1 108 ? -2.12594 -10.77244 5.62178 1.000 71.06067 346 ARG A CA 1
ATOM 828 C C . ARG A 1 108 ? -0.66630 -11.12007 5.35186 1.000 72.44572 346 ARG A C 1
ATOM 829 O O . ARG A 1 108 ? 0.19922 -10.24485 5.31891 1.000 76.06403 346 ARG A O 1
ATOM 831 N N . SER B 1 5 ? -8.38490 10.41159 66.40258 1.000 55.50164 243 SER B N 1
ATOM 832 C CA . SER B 1 5 ? -8.78625 9.10040 65.90652 1.000 60.09750 243 SER B CA 1
ATOM 833 C C . SER B 1 5 ? -8.83597 9.07711 64.38230 1.000 58.24447 243 SER B C 1
ATOM 834 O O . SER B 1 5 ? -9.31553 10.01922 63.75200 1.000 56.27666 243 SER B O 1
ATOM 837 N N . MET B 1 6 ? -8.33585 7.99243 63.79638 1.000 52.56977 244 MET B N 1
ATOM 838 C CA . MET B 1 6 ? -8.34176 7.80960 62.35171 1.000 42.46045 244 MET B CA 1
ATOM 839 C C . MET B 1 6 ? -9.58258 7.08056 61.85439 1.000 42.20730 244 MET B C 1
ATOM 840 O O . MET B 1 6 ? -9.68839 6.81636 60.65224 1.000 39.90673 244 MET B O 1
ATOM 845 N N . THR B 1 7 ? -10.51809 6.75389 62.74200 1.000 35.05315 245 THR B N 1
ATOM 846 C CA . THR B 1 7 ? -11.69006 5.96694 62.38472 1.000 32.16892 245 THR B CA 1
ATOM 847 C C . THR B 1 7 ? -12.85758 6.88161 62.03735 1.000 32.47411 245 THR B C 1
ATOM 848 O O . THR B 1 7 ? -13.23430 7.74908 62.83215 1.000 34.36710 245 THR B O 1
ATOM 852 N N . LEU B 1 8 ? -13.42160 6.68712 60.84971 1.000 30.98330 246 LEU B N 1
ATOM 853 C CA . LEU B 1 8 ? -14.62359 7.41445 60.47619 1.000 31.47460 246 LEU B CA 1
ATOM 854 C C . LEU B 1 8 ? -15.81076 6.90510 61.29032 1.000 31.61957 246 LEU B C 1
ATOM 855 O O . LEU B 1 8 ? -15.93813 5.69636 61.51256 1.000 32.01037 246 LEU B O 1
ATOM 860 N N . PRO B 1 9 ? -16.68243 7.79589 61.76070 1.000 33.52203 247 PRO B N 1
ATOM 861 C CA . PRO B 1 9 ? -17.85183 7.345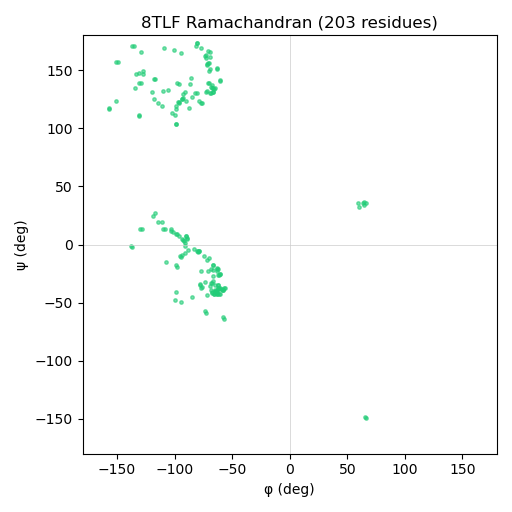85 62.52468 1.000 34.15149 247 PRO B CA 1
ATOM 862 C C . PRO B 1 9 ? -18.74208 6.43690 61.69054 1.000 38.38591 247 PRO B C 1
ATOM 863 O O . PRO B 1 9 ? -18.94372 6.65829 60.49440 1.000 37.05820 247 PRO B O 1
ATOM 867 N N . HIS B 1 10 ? -19.27807 5.40655 62.33833 1.000 36.04005 248 HIS B N 1
ATOM 868 C CA . HIS B 1 10 ? -20.16400 4.44715 61.69301 1.000 31.38285 248 HIS B CA 1
ATOM 869 C C . HIS B 1 10 ? -21.60679 4.84443 61.97414 1.000 38.07625 248 HIS B C 1
ATOM 870 O O . HIS B 1 10 ? -22.01034 4.94832 63.13726 1.000 36.12735 248 HIS B O 1
ATOM 877 N N . ILE B 1 11 ? -22.37638 5.06482 60.91192 1.000 34.29349 249 ILE B N 1
ATOM 878 C CA . ILE B 1 11 ? -23.76288 5.50366 61.01169 1.000 42.55154 249 ILE B CA 1
ATOM 879 C C . ILE B 1 11 ? -24.64300 4.42285 60.40320 1.000 36.07232 249 ILE B C 1
ATOM 880 O O . ILE B 1 11 ? -24.44081 4.02633 59.24812 1.000 36.50768 249 ILE B O 1
ATOM 885 N N . ILE B 1 12 ? -25.61358 3.94878 61.17671 1.000 36.44089 250 ILE B N 1
ATOM 886 C CA . ILE B 1 12 ? -26.55415 2.93545 60.71454 1.000 41.84241 250 ILE B CA 1
ATOM 887 C C . ILE B 1 12 ? -27.72350 3.64057 60.04089 1.000 41.57832 250 ILE B C 1
ATOM 888 O O . ILE B 1 12 ? -28.45337 4.40408 60.68220 1.000 47.31923 250 ILE B O 1
ATOM 893 N N . ARG B 1 13 ? -27.90248 3.38708 58.74778 1.000 43.72874 251 ARG B N 1
ATOM 894 C CA . ARG B 1 13 ? -28.98825 4.00191 57.99700 1.000 48.91501 251 ARG B CA 1
ATOM 895 C C . ARG B 1 13 ? -30.19681 3.07715 57.99139 1.000 48.98887 251 ARG B C 1
ATOM 896 O O . ARG B 1 13 ? -30.06814 1.91160 57.59269 1.000 47.85832 251 ARG B O 1
ATOM 904 N N . PRO B 1 14 ? -31.36879 3.53911 58.42572 1.000 48.27467 252 PRO B N 1
ATOM 905 C CA . PRO B 1 14 ? -32.54722 2.66562 58.44373 1.000 50.48696 252 PRO B CA 1
ATOM 906 C C . PRO B 1 14 ? -32.94339 2.22281 57.04352 1.000 48.93980 252 PRO B C 1
ATOM 907 O O . PRO B 1 14 ? -32.68674 2.90906 56.05172 1.000 50.80517 252 PRO B O 1
ATOM 911 N N . VAL B 1 15 ? -33.56937 1.04527 56.97754 1.000 52.60573 253 VAL B N 1
ATOM 912 C CA . VAL B 1 15 ? -34.03691 0.50796 55.70212 1.000 52.43778 253 VAL B CA 1
ATOM 913 C C . VAL B 1 15 ? -35.06438 1.44016 55.07250 1.000 58.31665 253 VAL B C 1
ATOM 914 O O . VAL B 1 15 ? -35.08690 1.63023 53.84955 1.000 58.41210 253 VAL B O 1
ATOM 918 N N . GLU B 1 16 ? -35.92578 2.04169 55.89698 1.000 62.68618 254 GLU B N 1
ATOM 919 C CA . GLU B 1 16 ? -36.96043 2.93157 55.38289 1.000 67.65023 254 GLU B CA 1
ATOM 920 C C . GLU B 1 16 ? -36.38256 4.16542 54.70146 1.000 64.30451 254 GLU B C 1
ATOM 921 O O . GLU B 1 16 ? -37.06370 4.77636 53.87055 1.000 66.55334 254 GLU B O 1
ATOM 927 N N . GLU B 1 17 ? -35.14849 4.54288 55.02535 1.000 57.73674 255 GLU B N 1
ATOM 928 C CA . GLU B 1 17 ? -34.52179 5.72152 54.44345 1.000 57.36713 255 GLU B CA 1
ATOM 929 C C . GLU B 1 17 ? -33.69659 5.41017 53.20147 1.000 56.33219 255 GLU B C 1
ATOM 930 O O . GLU B 1 17 ? -33.05527 6.31673 52.66068 1.000 54.89949 255 GLU B O 1
ATOM 936 N N . VAL B 1 18 ? -33.69434 4.16436 52.73744 1.000 50.92976 256 VAL B N 1
ATOM 937 C CA . VAL B 1 18 ? -32.98895 3.80620 51.51122 1.000 51.60793 256 VAL B CA 1
ATOM 938 C C . VAL B 1 18 ? -33.84326 4.23407 50.32472 1.000 50.60223 256 VAL B C 1
ATOM 939 O O . VAL B 1 18 ? -35.00061 3.82051 50.19866 1.000 55.63675 256 VAL B O 1
ATOM 943 N N . THR B 1 19 ? -33.27484 5.05990 49.45324 1.000 50.54689 257 THR B N 1
ATOM 944 C CA . THR B 1 19 ? -34.01560 5.62619 48.33744 1.000 52.77615 257 THR B CA 1
ATOM 945 C C . THR B 1 19 ? -33.83392 4.78606 47.07712 1.000 51.78725 257 THR B C 1
ATOM 946 O O . THR B 1 19 ? -32.93813 3.94366 46.98040 1.000 47.47288 257 THR B O 1
ATOM 950 N N . GLU B 1 20 ? -34.71239 5.03073 46.10159 1.000 54.76319 258 GLU B N 1
ATOM 951 C CA . GLU B 1 20 ? -34.63426 4.31543 44.83287 1.000 54.41833 258 GLU B CA 1
ATOM 952 C C . GLU B 1 20 ? -33.38727 4.70030 44.04724 1.000 52.89918 258 GLU B C 1
ATOM 953 O O . GLU B 1 20 ? -32.82885 3.86475 43.32686 1.000 51.65348 258 GLU B O 1
ATOM 959 N N . GLU B 1 21 ? -32.94229 5.95420 44.16777 1.000 53.34101 259 GLU B N 1
ATOM 960 C CA . GLU B 1 21 ? -31.73106 6.38391 43.47576 1.000 52.04203 259 GLU B CA 1
ATOM 961 C C . GLU B 1 21 ? -30.51066 5.61694 43.96996 1.000 55.19102 259 GLU B C 1
ATOM 962 O O . GLU B 1 21 ? -29.64875 5.22638 43.17351 1.000 58.98056 259 GLU B O 1
ATOM 968 N N . GLU B 1 22 ? -30.41781 5.39693 45.28402 1.000 47.85733 260 GLU B N 1
ATOM 969 C CA . GLU B 1 22 ? -29.29241 4.64764 45.83452 1.000 43.01591 260 GLU B CA 1
ATOM 970 C C . GLU B 1 22 ? -29.28520 3.20878 45.33288 1.000 38.94986 260 GLU B C 1
ATOM 971 O O . GLU B 1 22 ? -28.22344 2.65965 45.01577 1.000 39.78868 260 GLU B O 1
ATOM 977 N N . ILE B 1 23 ? -30.46065 2.57968 45.26085 1.000 40.45601 261 ILE B N 1
ATOM 978 C CA . ILE B 1 23 ? -30.54588 1.21196 44.75457 1.000 39.21531 261 ILE B CA 1
ATOM 979 C C . ILE B 1 23 ? -30.11299 1.15584 43.29523 1.000 39.92044 261 ILE B C 1
ATOM 980 O O . ILE B 1 23 ? -29.37911 0.24945 42.88227 1.000 37.41532 261 ILE B O 1
ATOM 985 N N . ARG B 1 24 ? -30.55716 2.12473 42.49247 1.000 42.92698 262 ARG B N 1
ATOM 986 C CA . ARG B 1 24 ? -30.21222 2.14668 41.07649 1.000 45.52788 262 ARG B CA 1
ATOM 987 C C . ARG B 1 24 ? -28.73488 2.43813 40.84155 1.000 42.01018 262 ARG B C 1
ATOM 988 O O . ARG B 1 24 ? -28.21329 2.10683 39.77138 1.000 42.39730 262 ARG B O 1
ATOM 996 N N . ASN B 1 25 ? -28.04948 3.03587 41.81362 1.000 34.44470 263 ASN B N 1
ATOM 997 C CA . ASN B 1 25 ? -26.63772 3.36981 41.68605 1.000 31.04278 263 ASN B CA 1
ATOM 998 C C . ASN B 1 25 ? -25.71744 2.25164 42.16091 1.000 33.31318 263 ASN B C 1
ATOM 999 O O . ASN B 1 25 ? -24.50223 2.45958 42.24167 1.000 28.85474 263 ASN B O 1
ATOM 1004 N N . ILE B 1 26 ? -26.26475 1.07973 42.48356 1.000 29.48599 264 ILE B N 1
ATOM 1005 C CA . ILE B 1 26 ? -25.43333 -0.05768 42.85648 1.000 28.85956 264 ILE B CA 1
ATOM 1006 C C . ILE B 1 26 ? -24.62798 -0.50717 41.64601 1.000 31.29616 264 ILE B C 1
ATOM 1007 O O . ILE B 1 26 ? -25.17108 -0.68381 40.54709 1.000 31.90144 264 ILE B O 1
ATOM 1012 N N . CYS B 1 27 ? -23.32422 -0.68413 41.84077 1.000 29.16529 265 CYS B N 1
ATOM 1013 C CA . CYS B 1 27 ? -22.43873 -1.05248 40.74571 1.000 28.08203 265 CYS B CA 1
ATOM 1014 C C . CYS B 1 27 ? -22.73090 -2.46665 40.25753 1.000 31.20969 265 CYS B C 1
ATOM 1015 O O . CYS B 1 27 ? -22.91196 -3.39317 41.05290 1.000 26.70284 265 CYS B O 1
ATOM 1018 N N . SER B 1 28 ? -22.77246 -2.62841 38.93544 1.000 27.89984 266 SER B N 1
ATOM 1019 C CA . SER B 1 28 ? -22.97381 -3.92920 38.30834 1.000 30.92866 266 SER B CA 1
ATOM 1020 C C . SER B 1 28 ? -21.67132 -4.56929 37.84896 1.000 36.53591 266 SER B C 1
ATOM 1021 O O . SER B 1 28 ? -21.48931 -5.77935 38.01364 1.000 43.99633 266 SER B O 1
ATOM 1024 N N . ASN B 1 29 ? -20.76378 -3.78436 37.27251 1.000 30.26614 267 ASN B N 1
ATOM 1025 C CA . ASN B 1 29 ? -19.44288 -4.25314 36.87616 1.000 33.09202 267 ASN B CA 1
ATOM 1026 C C . ASN B 1 29 ? -18.40953 -3.23804 37.33599 1.000 27.21193 267 ASN B C 1
ATOM 1027 O O . ASN B 1 29 ? -18.59356 -2.03177 37.14419 1.000 28.49562 267 ASN B O 1
ATOM 1032 N N . SER B 1 30 ? -17.31892 -3.73063 37.92900 1.000 26.58283 268 SER B N 1
ATOM 1033 C CA . SER B 1 30 ? -16.32761 -2.84863 38.53616 1.000 26.49493 268 SER B CA 1
ATOM 1034 C C . SER B 1 30 ? -15.65152 -1.93933 37.52001 1.000 28.78994 268 SER B C 1
ATOM 1035 O O . SER B 1 30 ? -15.09206 -0.90639 37.90596 1.000 28.66411 268 SER B O 1
ATOM 1038 N N . ARG B 1 31 ? -15.68980 -2.29430 36.23478 1.000 29.69941 269 ARG B N 1
ATOM 1039 C CA . ARG B 1 31 ? -15.07284 -1.46113 35.21158 1.000 30.06862 269 ARG B CA 1
ATOM 1040 C C . ARG B 1 31 ? -15.84461 -0.17685 34.94961 1.000 31.74408 269 ARG B C 1
ATOM 1041 O O . ARG B 1 31 ? -15.30976 0.71953 34.28812 1.000 39.76839 269 ARG B O 1
ATOM 1049 N N . GLU B 1 32 ? -17.07840 -0.06756 35.43724 1.000 31.89592 270 GLU B N 1
ATOM 1050 C CA . GLU B 1 32 ? -17.89552 1.11897 35.23351 1.000 34.90709 270 GLU B CA 1
ATOM 1051 C C . GLU B 1 32 ? -17.91644 2.03173 36.45285 1.000 33.23279 270 GLU B C 1
ATOM 1052 O O . GLU B 1 32 ? -18.72344 2.96624 36.49998 1.000 28.53792 270 GLU B O 1
ATOM 1058 N N . LYS B 1 33 ? -17.05720 1.77916 37.43753 1.000 24.92326 271 LYS B N 1
ATOM 1059 C CA . LYS B 1 33 ? -17.02273 2.60182 38.63730 1.000 21.88543 271 LYS B CA 1
ATOM 1060 C C . LYS B 1 33 ? -16.46823 3.98898 38.33201 1.000 24.75906 271 LYS B C 1
ATOM 1061 O O . LYS B 1 33 ? -15.62858 4.16838 37.44626 1.000 28.34734 271 LYS B O 1
ATOM 1067 N N . ILE B 1 34 ? -16.94573 4.97554 39.08637 1.000 22.81832 272 ILE B N 1
ATOM 1068 C CA . ILE B 1 34 ? -16.49171 6.35801 38.97788 1.000 25.95032 272 ILE B CA 1
ATOM 1069 C C . ILE B 1 34 ? -15.78757 6.72007 40.27809 1.000 23.85855 272 ILE B C 1
ATOM 1070 O O . ILE B 1 34 ? -16.38456 6.64121 41.35885 1.000 22.17662 272 ILE B O 1
ATOM 1075 N N . TYR B 1 35 ? -14.52438 7.12302 40.17508 1.000 20.56478 273 TYR B N 1
ATOM 1076 C CA . TYR B 1 35 ? -13.72252 7.45815 41.34297 1.000 17.72010 273 TYR B CA 1
ATOM 1077 C C . TYR B 1 35 ? -13.92054 8.91782 41.73161 1.000 25.40006 273 TYR B C 1
ATOM 1078 O O . TYR B 1 35 ? -13.97424 9.80174 40.87216 1.000 26.13779 273 TYR B O 1
ATOM 1087 N N . ASN B 1 36 ? -14.03062 9.16153 43.03607 1.000 19.90175 274 ASN B N 1
ATOM 1088 C CA . ASN B 1 36 ? -14.16157 10.52027 43.55827 1.000 19.84861 274 ASN B CA 1
ATOM 1089 C C . ASN B 1 36 ? -13.70025 10.51288 45.00557 1.000 20.83359 274 ASN B C 1
ATOM 1090 O O . ASN B 1 36 ? -14.31480 9.84806 45.84557 1.000 19.15697 274 ASN B O 1
ATOM 1095 N N . ARG B 1 37 ? -12.62620 11.24916 45.29826 1.000 23.14332 275 ARG B N 1
ATOM 1096 C CA A ARG B 1 37 ? -12.08020 11.27461 46.65059 0.500 21.00463 275 ARG B CA 1
ATOM 1097 C CA B ARG B 1 37 ? -12.08586 11.26441 46.65170 0.500 20.99554 275 ARG B CA 1
ATOM 1098 C C . ARG B 1 37 ? -12.98166 12.00997 47.63274 1.000 22.80419 275 ARG B C 1
ATOM 1099 O O . ARG B 1 37 ? -12.88259 11.77395 48.84122 1.000 26.30100 275 ARG B O 1
ATOM 1114 N N . SER B 1 38 ? -13.85190 12.89424 47.14864 1.000 21.56313 276 SER B N 1
ATOM 1115 C CA . SER B 1 38 ? -14.69822 13.68045 48.03815 1.000 27.48158 276 SER B CA 1
ATOM 1116 C C . SER B 1 38 ? -16.06687 13.04207 48.25335 1.000 27.44294 276 SER B C 1
ATOM 1117 O O . SER B 1 38 ? -16.51218 12.89601 49.39570 1.000 31.40309 276 SER B O 1
ATOM 1120 N N . LEU B 1 39 ? -16.74552 12.66259 47.17151 1.000 26.62115 277 LEU B N 1
ATOM 1121 C CA . LEU B 1 39 ? -18.09676 12.12561 47.25363 1.000 28.09538 277 LEU B CA 1
ATOM 1122 C C . LEU B 1 39 ? -18.14402 10.60426 47.28566 1.000 27.87826 277 LEU B C 1
ATOM 1123 O O . LEU B 1 39 ? -19.21204 10.04106 47.54785 1.000 24.39713 277 LEU B O 1
ATOM 1128 N N . GLY B 1 40 ? -17.02549 9.92933 47.03006 1.000 21.90120 278 GLY B N 1
ATOM 1129 C CA . GLY B 1 40 ? -17.02554 8.48469 46.97224 1.000 16.73639 278 GLY B CA 1
ATOM 1130 C C . GLY B 1 40 ? -16.94558 7.82743 48.33681 1.000 19.65576 278 GLY B C 1
ATOM 1131 O O . GLY B 1 40 ? -16.73286 8.46703 49.36648 1.000 22.69313 278 GLY B O 1
ATOM 1132 N N . SER B 1 41 ? -17.12895 6.50930 48.32856 1.000 18.46548 279 SER B N 1
ATOM 1133 C CA . SER B 1 41 ? -17.01050 5.68497 49.52042 1.000 17.47109 279 SER B CA 1
ATOM 1134 C C . SER B 1 41 ? -16.16963 4.45949 49.19477 1.000 13.83944 279 SER B C 1
ATOM 1135 O O . SER B 1 41 ? -16.21212 3.93769 48.07739 1.000 17.56372 279 SER B O 1
ATOM 1138 N N . THR B 1 42 ? -15.40695 4.00102 50.18331 1.000 18.26726 280 THR B N 1
ATOM 1139 C CA . THR B 1 42 ? -14.44602 2.92480 49.98095 1.000 13.40532 280 THR B CA 1
ATOM 1140 C C . THR B 1 42 ? -15.08529 1.57235 50.27029 1.000 14.26921 280 THR B C 1
ATOM 1141 O O . THR B 1 42 ? -15.72530 1.38825 51.31043 1.000 20.04024 280 THR B O 1
ATOM 1145 N N . CYS B 1 43 ? -14.91027 0.63234 49.34505 1.000 13.88506 281 CYS B N 1
ATOM 1146 C CA . CYS B 1 43 ? -15.31031 -0.74879 49.57350 1.000 14.58732 281 CYS B CA 1
ATOM 1147 C C . CYS B 1 43 ? -14.22101 -1.46725 50.35915 1.000 16.05398 281 CYS B C 1
ATOM 1148 O O . CYS B 1 43 ? -13.04130 -1.39168 50.00600 1.000 15.54720 281 CYS B O 1
ATOM 1151 N N . HIS B 1 44 ? -14.61577 -2.16063 51.42988 1.000 15.66588 282 HIS B N 1
ATOM 1152 C CA . HIS B 1 44 ? -13.63268 -2.84947 52.26156 1.000 18.86781 282 HIS B CA 1
ATOM 1153 C C . HIS B 1 44 ? -12.89568 -3.93569 51.48884 1.000 14.49908 282 HIS B C 1
ATOM 1154 O O . HIS B 1 44 ? -11.70353 -4.16403 51.72534 1.000 19.53242 282 HIS B O 1
ATOM 1161 N N . GLN B 1 45 ? -13.58069 -4.61139 50.56511 1.000 16.38957 283 GLN B N 1
ATOM 1162 C CA . GLN B 1 45 ? -12.98374 -5.75295 49.87805 1.000 19.03927 283 GLN B CA 1
ATOM 1163 C C . GLN B 1 45 ? -11.92015 -5.30692 48.87962 1.000 16.62524 283 GLN B C 1
ATOM 1164 O O . GLN B 1 45 ? -10.75402 -5.70699 48.97598 1.000 19.67008 283 GLN B O 1
ATOM 1170 N N . CYS B 1 46 ? -12.30588 -4.48187 47.90474 1.000 15.75310 284 CYS B N 1
ATOM 1171 C CA . CYS B 1 46 ? -11.39775 -4.06316 46.84384 1.000 17.71229 284 CYS B CA 1
ATOM 1172 C C . CYS B 1 46 ? -10.64616 -2.77587 47.16075 1.000 15.81091 284 CYS B C 1
ATOM 1173 O O . CYS B 1 46 ? -9.74823 -2.40268 46.39737 1.000 16.77897 284 CYS B O 1
ATOM 1176 N N . ARG B 1 47 ? -10.99182 -2.09585 48.25622 1.000 16.66150 285 ARG B N 1
ATOM 1177 C CA . ARG B 1 47 ? -10.27391 -0.90630 48.72407 1.000 13.94123 285 ARG B CA 1
ATOM 1178 C C . ARG B 1 47 ? -10.26478 0.20656 47.67598 1.000 20.51396 285 ARG B C 1
ATOM 1179 O O . ARG B 1 47 ? -9.29317 0.95420 47.54640 1.000 19.59506 285 ARG B O 1
ATOM 1187 N N . GLN B 1 48 ? -11.36384 0.33038 46.93554 1.000 14.73540 286 GLN B N 1
ATOM 1188 C CA . GLN B 1 48 ? -11.54382 1.38893 45.95000 1.000 14.10351 286 GLN B CA 1
ATOM 1189 C C . GLN B 1 48 ? -12.60874 2.35770 46.44611 1.000 16.19002 286 GLN B C 1
ATOM 1190 O O . GLN B 1 48 ? -13.68146 1.93255 46.88793 1.000 15.55298 286 GLN B O 1
ATOM 1196 N N . LYS B 1 49 ? -12.31043 3.65406 46.37801 1.000 17.79455 287 LYS B N 1
ATOM 1197 C CA . LYS B 1 49 ? -13.22469 4.70036 46.83494 1.000 21.31442 287 LYS B CA 1
ATOM 1198 C C . LYS B 1 49 ? -13.94735 5.26333 45.61565 1.000 18.22240 287 LYS B C 1
ATOM 1199 O O . LYS B 1 49 ? -13.38184 6.04985 44.85121 1.000 20.22970 287 LYS B O 1
ATOM 1205 N N . THR B 1 50 ? -15.20466 4.86324 45.44047 1.000 16.53709 288 THR B N 1
ATOM 1206 C CA . THR B 1 50 ? -15.98385 5.20838 44.26198 1.000 19.80835 288 THR B CA 1
ATOM 1207 C C . THR B 1 50 ? -17.37969 5.65361 44.68246 1.000 17.21769 288 THR B C 1
ATOM 1208 O O . THR B 1 50 ? -17.77507 5.52671 45.84438 1.000 21.31737 288 THR B O 1
ATOM 1212 N N . THR B 1 51 ? -18.13432 6.17476 43.71369 1.000 20.38437 289 THR B N 1
ATOM 1213 C CA . THR B 1 51 ? -19.41921 6.80678 43.98803 1.000 22.14026 289 THR B CA 1
ATOM 1214 C C . THR B 1 51 ? -20.59720 5.83975 43.98452 1.000 26.86301 289 THR B C 1
ATOM 1215 O O . THR B 1 51 ? -21.71740 6.26147 44.29225 1.000 29.34227 289 THR B O 1
ATOM 1219 N N . ASP B 1 52 ? -20.38878 4.57088 43.64380 1.000 22.35299 290 ASP B N 1
ATOM 1220 C CA . ASP B 1 52 ? -21.49515 3.62426 43.64342 1.000 23.86523 290 ASP B CA 1
ATOM 1221 C C . ASP B 1 52 ? -21.92571 3.29624 45.06926 1.000 23.33606 290 ASP B C 1
ATOM 1222 O O . ASP B 1 52 ? -21.14394 3.39289 46.01949 1.000 23.43348 290 ASP B O 1
ATOM 1227 N N . THR B 1 53 ? -23.19003 2.90577 45.20841 1.000 27.37374 291 THR B N 1
ATOM 1228 C CA . THR B 1 53 ? -23.75255 2.62481 46.52163 1.000 21.15998 291 THR B CA 1
ATOM 1229 C C . THR B 1 53 ? -23.10121 1.39315 47.13855 1.000 25.02306 291 THR B C 1
ATOM 1230 O O . THR B 1 53 ? -22.92591 0.36478 46.47922 1.000 26.87551 291 THR B O 1
ATOM 1234 N N . LYS B 1 54 ? -22.74546 1.50318 48.41376 1.000 22.94958 292 LYS B N 1
ATOM 1235 C CA . LYS B 1 54 ? -22.15608 0.41198 49.17339 1.000 21.55297 292 LYS B CA 1
ATOM 1236 C C . LYS B 1 54 ? -23.15174 -0.10117 50.20540 1.000 25.51256 292 LYS B C 1
ATOM 1237 O O . LYS B 1 54 ? -24.19288 0.50902 50.46361 1.000 23.78546 292 LYS B O 1
ATOM 1243 N N . THR B 1 55 ? -22.81425 -1.24139 50.80031 1.000 22.88100 293 THR B N 1
ATOM 1244 C CA . THR B 1 55 ? -23.61739 -1.77914 51.88507 1.000 20.07359 293 THR B CA 1
ATOM 1245 C C . THR B 1 55 ? -23.42297 -0.95025 53.15156 1.000 26.53014 293 THR B C 1
ATOM 1246 O O . THR B 1 55 ? -22.46888 -0.17859 53.28517 1.000 22.96783 293 THR B O 1
ATOM 1250 N N . ASN B 1 56 ? -24.35215 -1.11667 54.08938 1.000 25.05797 294 ASN B N 1
ATOM 1251 C CA . ASN B 1 56 ? -24.29766 -0.44223 55.38236 1.000 26.16251 294 ASN B CA 1
ATOM 1252 C C . ASN B 1 56 ? -24.52372 -1.48133 56.47069 1.000 27.46821 294 ASN B C 1
ATOM 1253 O O . ASN B 1 56 ? -25.63235 -2.00892 56.60806 1.000 28.14783 294 ASN B O 1
ATOM 1258 N N . CYS B 1 57 ? -23.47779 -1.77790 57.23794 1.000 25.70709 295 CYS B N 1
ATOM 1259 C CA . CYS B 1 57 ? -23.60709 -2.72857 58.33290 1.000 31.62369 295 CYS B CA 1
ATOM 1260 C C . CYS B 1 57 ? -24.47992 -2.13491 59.43038 1.000 31.02212 295 CYS B C 1
ATOM 1261 O O . CYS B 1 57 ? -24.26106 -1.00151 59.86861 1.000 32.24299 295 CYS B O 1
ATOM 1264 N N . ARG B 1 58 ? -25.47432 -2.90105 59.87216 1.000 28.62600 296 ARG B N 1
ATOM 1265 C CA . ARG B 1 58 ? -26.41848 -2.44286 60.88019 1.000 29.87604 296 ARG B CA 1
ATOM 1266 C C . ARG B 1 58 ? -26.13321 -3.02256 62.25878 1.000 32.48284 296 ARG B C 1
ATOM 1267 O O . ARG B 1 58 ? -26.96801 -2.89454 63.15996 1.000 33.33075 296 ARG B O 1
ATOM 1275 N N . ASN B 1 59 ? -24.97993 -3.65361 62.44130 1.000 32.04051 297 ASN B N 1
ATOM 1276 C CA . ASN B 1 59 ? -24.56572 -4.10418 63.76232 1.000 32.69835 297 ASN B CA 1
ATOM 1277 C C . ASN B 1 59 ? -24.06736 -2.91084 64.56759 1.000 32.01103 297 ASN B C 1
ATOM 1278 O O . ASN B 1 59 ? -23.13465 -2.22793 64.12677 1.000 34.39896 297 ASN B O 1
ATOM 1283 N N . PRO B 1 60 ? -24.65649 -2.61400 65.72819 1.000 36.23822 298 PRO B N 1
ATOM 1284 C CA . PRO B 1 60 ? -24.17921 -1.47027 66.52316 1.000 36.72365 298 PRO B CA 1
ATOM 1285 C C . PRO B 1 60 ? -22.73224 -1.59550 66.96456 1.000 35.99530 298 PRO B C 1
ATOM 1286 O O . PRO B 1 60 ? -22.08431 -0.56985 67.20691 1.000 34.04865 298 PRO B O 1
ATOM 1290 N N . ASP B 1 61 ? -22.20336 -2.81372 67.07610 1.000 36.20190 299 ASP B N 1
ATOM 1291 C CA . ASP B 1 61 ? -20.81891 -3.00908 67.48367 1.000 35.42612 299 ASP B CA 1
ATOM 1292 C C . ASP B 1 61 ? -19.82807 -2.79942 66.34629 1.000 34.70929 299 ASP B C 1
ATOM 1293 O O . ASP B 1 61 ? -18.61730 -2.81902 66.59238 1.000 34.10514 299 ASP B O 1
ATOM 1298 N N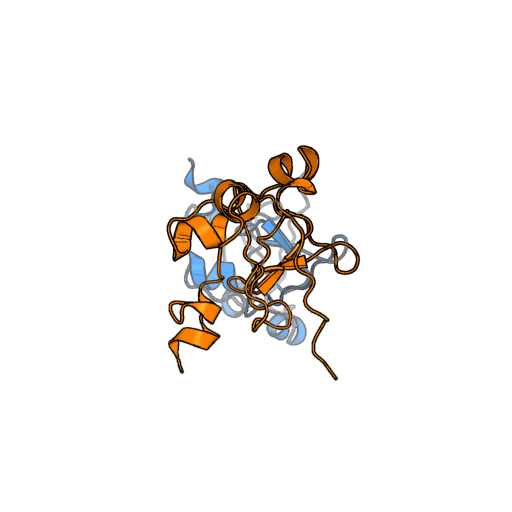 . CYS B 1 62 ? -20.30326 -2.60595 65.11902 1.000 31.36973 300 CYS B N 1
ATOM 1299 C CA . CYS B 1 62 ? -19.40749 -2.34385 64.00456 1.000 30.83431 300 CYS B CA 1
ATOM 1300 C C . CYS B 1 62 ? -18.83874 -0.92992 64.10432 1.000 26.74361 300 CYS B C 1
ATOM 1301 O O . CYS B 1 62 ? -19.37448 -0.06196 64.79940 1.000 33.69239 300 CYS B O 1
ATOM 1304 N N . TRP B 1 63 ? -17.73080 -0.70512 63.40093 1.000 25.10108 301 TRP B N 1
ATOM 1305 C CA . TRP B 1 63 ? -17.06279 0.58704 63.44103 1.000 26.60331 301 TRP B CA 1
ATOM 1306 C C . TRP B 1 63 ? -16.37388 0.84228 62.10928 1.000 27.71132 301 TRP B C 1
ATOM 1307 O O . TRP B 1 63 ? -16.06133 -0.08588 61.35992 1.000 24.36710 301 TRP B O 1
ATOM 1318 N N . GLY B 1 64 ? -16.13563 2.12234 61.82682 1.000 24.77630 302 GLY B N 1
ATOM 1319 C CA . GLY B 1 64 ? -15.40097 2.49295 60.63354 1.000 22.76877 302 GLY B CA 1
ATOM 1320 C C . GLY B 1 64 ? -16.13966 2.14700 59.35091 1.000 18.40252 302 GLY B C 1
ATOM 1321 O O . GLY B 1 64 ? -17.37239 2.14937 59.28284 1.000 26.67787 302 GLY B O 1
ATOM 1322 N N . ILE B 1 65 ? -15.36145 1.84212 58.31388 1.000 21.56984 303 ILE B N 1
ATOM 1323 C CA . ILE B 1 65 ? -15.88923 1.53734 56.99053 1.000 20.42776 303 ILE B CA 1
ATOM 1324 C C . ILE B 1 65 ? -15.74571 0.06046 56.64839 1.000 24.74905 303 ILE B C 1
ATOM 1325 O O . ILE B 1 65 ? -15.90705 -0.31930 55.48321 1.000 28.61978 303 ILE B O 1
ATOM 1330 N N . ARG B 1 66 ? -15.44448 -0.78766 57.63526 1.000 24.98751 304 ARG B N 1
ATOM 1331 C CA . ARG B 1 66 ? -15.25774 -2.20898 57.36318 1.000 24.72133 304 ARG B CA 1
ATOM 1332 C C . ARG B 1 66 ? -16.52717 -2.86998 56.84223 1.000 22.67939 304 ARG B C 1
ATOM 1333 O O . ARG B 1 66 ? -16.44620 -3.92717 56.20755 1.000 24.42034 304 ARG B O 1
ATOM 1341 N N . GLY B 1 67 ? -17.68926 -2.27284 57.08628 1.000 20.86547 305 GLY B N 1
ATOM 1342 C CA . GLY B 1 67 ? -18.95770 -2.80507 56.64090 1.000 21.84313 305 GLY B CA 1
ATOM 1343 C C . GLY B 1 67 ? -19.42798 -2.33949 55.28071 1.000 22.40370 305 GLY B C 1
ATOM 1344 O O . GLY B 1 67 ? -20.55836 -2.65540 54.89446 1.000 21.73326 305 GLY B O 1
ATOM 1345 N N . GLN B 1 68 ? -18.60329 -1.60454 54.53824 1.000 19.23151 306 GLN B N 1
ATOM 1346 C CA . GLN B 1 68 ? -18.98358 -1.06500 53.23835 1.000 20.70696 306 GLN B CA 1
ATOM 1347 C C . GLN B 1 68 ? -18.43528 -1.96188 52.13504 1.000 16.31781 306 GLN B C 1
ATOM 1348 O O . GLN B 1 68 ? -17.21578 -2.10088 51.98978 1.000 18.96027 306 GLN B O 1
ATOM 1354 N N . PHE B 1 69 ? -19.33554 -2.55816 51.35657 1.000 17.55092 307 PHE B N 1
ATOM 1355 C CA . PHE B 1 69 ? -18.96947 -3.44025 50.25803 1.000 18.29680 307 PHE B CA 1
ATOM 1356 C C . PHE B 1 69 ? -19.69268 -3.00780 48.99206 1.000 20.58097 307 PHE B C 1
ATOM 1357 O O . PHE B 1 69 ? -20.87563 -2.65631 49.03157 1.000 21.02294 307 PHE B O 1
ATOM 1365 N N . CYS B 1 70 ? -18.97680 -3.03641 47.87111 1.000 18.54062 308 CYS B N 1
ATOM 1366 C CA . CYS B 1 70 ? -19.56264 -2.66547 46.59433 1.000 18.49947 308 CYS B CA 1
ATOM 1367 C C . CYS B 1 70 ? -20.36080 -3.83148 46.01444 1.000 18.05731 308 CYS B C 1
ATOM 1368 O O . CYS B 1 70 ? -20.35691 -4.94917 46.53756 1.000 18.64861 308 CYS B O 1
ATOM 1371 N N . GLY B 1 71 ? -21.05746 -3.55150 44.91578 1.000 19.56272 309 GLY B N 1
ATOM 1372 C CA . GLY B 1 71 ? -21.87994 -4.53324 44.24900 1.000 23.38284 309 GLY B CA 1
ATOM 1373 C C . GLY B 1 71 ? -21.12684 -5.77944 43.82590 1.000 23.33786 309 GLY B C 1
ATOM 1374 O O . GLY B 1 71 ? -21.41311 -6.88778 44.29036 1.000 18.93014 309 GLY B O 1
ATOM 1375 N N . PRO B 1 72 ? -20.15814 -5.62496 42.91618 1.000 21.69788 310 PRO B N 1
ATOM 1376 C CA . PRO B 1 72 ? -19.41102 -6.80542 42.44621 1.000 20.23980 310 PRO B CA 1
ATOM 1377 C C . PRO B 1 72 ? -18.70027 -7.56951 43.55086 1.000 23.11994 310 PRO B C 1
ATOM 1378 O O . PRO B 1 72 ? -18.67334 -8.80527 43.51765 1.000 19.89479 310 PRO B O 1
ATOM 1382 N N . CYS B 1 73 ? -18.12383 -6.87441 44.53388 1.000 18.62417 311 CYS B N 1
ATOM 1383 C CA . CYS B 1 73 ? -17.38111 -7.57055 45.58060 1.000 16.81123 311 CYS B CA 1
ATOM 1384 C C . CYS B 1 73 ? -18.30035 -8.41585 46.45289 1.000 17.74949 311 CYS B C 1
ATOM 1385 O O . CYS B 1 73 ? -17.95193 -9.54441 46.81727 1.000 17.45365 311 CYS B O 1
ATOM 1388 N N . LEU B 1 74 ? -19.47499 -7.88896 46.80318 1.000 15.37125 312 LEU B N 1
ATOM 1389 C CA . LEU B 1 74 ? -20.38316 -8.63732 47.66633 1.000 17.09507 312 LEU B CA 1
ATOM 1390 C C . LEU B 1 74 ? -20.89836 -9.89646 46.97811 1.000 21.21096 312 LEU B C 1
ATOM 1391 O O . LEU B 1 74 ? -20.97794 -10.96224 47.60195 1.000 23.46816 312 LEU B O 1
ATOM 1396 N N . ARG B 1 75 ? -21.25570 -9.79719 45.69483 1.000 18.32636 313 ARG B N 1
ATOM 1397 C CA . ARG B 1 75 ? -21.81400 -10.95445 45.00302 1.000 20.16685 313 ARG B CA 1
ATOM 1398 C C . ARG B 1 75 ? -20.73693 -11.96731 44.62521 1.000 22.34702 313 ARG B C 1
ATOM 1399 O O . ARG B 1 75 ? -20.97897 -13.17912 44.67617 1.000 25.27887 313 ARG B O 1
ATOM 1407 N N . ASN B 1 76 ? -19.54631 -11.49648 44.24537 1.000 19.75154 314 ASN B N 1
ATOM 1408 C CA . ASN B 1 76 ? -18.48987 -12.40768 43.81714 1.000 20.39295 314 ASN B CA 1
ATOM 1409 C C . ASN B 1 76 ? -17.79890 -13.09208 44.98880 1.000 21.00029 314 ASN B C 1
ATOM 1410 O O . ASN B 1 76 ? -17.40195 -14.25689 44.87135 1.000 22.20264 314 ASN B O 1
ATOM 1415 N N . ARG B 1 77 ? -17.64210 -12.39774 46.11524 1.000 19.02415 315 ARG B N 1
ATOM 1416 C CA . ARG B 1 77 ? -16.89503 -12.93940 47.24171 1.000 17.63567 315 ARG B CA 1
ATOM 1417 C C . ARG B 1 77 ? -17.77781 -13.53499 48.32903 1.000 20.62072 315 ARG B C 1
ATOM 1418 O O . ARG B 1 77 ? -17.27421 -14.29945 49.15921 1.000 22.01497 315 ARG B O 1
ATOM 1426 N N . TYR B 1 78 ? -19.06931 -13.20017 48.35630 1.000 19.26881 316 TYR B N 1
ATOM 1427 C CA . TYR B 1 78 ? -19.95143 -13.69052 49.40545 1.000 24.31255 316 TYR B CA 1
ATOM 1428 C C . TYR B 1 78 ? -21.31806 -14.13657 48.90492 1.000 26.74852 316 TYR B C 1
ATOM 1429 O O . TYR B 1 78 ? -22.12695 -14.59675 49.71716 1.000 27.37460 316 TYR B O 1
ATOM 1438 N N . GLY B 1 79 ? -21.60008 -14.02480 47.61049 1.000 24.89054 317 GLY B N 1
ATOM 1439 C CA . GLY B 1 79 ? -22.87083 -14.48924 47.07512 1.000 24.53734 317 GLY B CA 1
ATOM 1440 C C . GLY B 1 79 ? -24.07526 -13.75066 47.61127 1.000 29.18474 317 GLY B C 1
ATOM 1441 O O . GLY B 1 79 ? -25.13698 -14.35588 47.80375 1.000 31.17147 317 GLY B O 1
ATOM 1442 N N . GLU B 1 80 ? -23.93972 -12.45111 47.85748 1.000 24.71037 318 GLU B N 1
ATOM 1443 C CA . GLU B 1 80 ? -25.02785 -11.62981 48.36252 1.000 28.91483 318 GLU B CA 1
ATOM 1444 C C . GLU B 1 80 ? -25.15140 -10.37280 47.51498 1.000 30.04662 318 GLU B C 1
ATOM 1445 O O . GLU B 1 80 ? -24.16140 -9.85897 46.98722 1.000 25.33385 318 GLU B O 1
ATOM 1451 N N . GLU B 1 81 ? -26.38022 -9.88611 47.38403 1.000 29.23189 319 GLU B N 1
ATOM 1452 C CA . GLU B 1 81 ? -26.66483 -8.67701 46.62637 1.000 26.11719 319 GLU B CA 1
ATOM 1453 C C . GLU B 1 81 ? -26.73076 -7.47756 47.56162 1.000 29.16668 319 GLU B C 1
ATOM 1454 O O . GLU B 1 81 ? -27.29201 -7.56091 48.65836 1.000 28.48966 319 GLU B O 1
ATOM 1460 N N . VAL B 1 82 ? -26.14598 -6.36198 47.11898 1.000 23.91152 320 VAL B N 1
ATOM 1461 C CA . VAL B 1 82 ? -26.15854 -5.14100 47.91974 1.000 25.95555 320 VAL B CA 1
ATOM 1462 C C . VAL B 1 82 ? -27.58752 -4.65903 48.13461 1.000 28.07162 320 VAL B C 1
ATOM 1463 O O . VAL B 1 82 ? -27.93425 -4.16020 49.21250 1.000 30.03529 320 VAL B O 1
ATOM 1467 N N . LYS B 1 83 ? -28.44017 -4.80777 47.11684 1.000 27.14593 321 LYS B N 1
ATOM 1468 C CA . LYS B 1 83 ? -29.83267 -4.39025 47.24966 1.000 29.75115 321 LYS B CA 1
ATOM 1469 C C . LYS B 1 83 ? -30.53212 -5.15259 48.36791 1.000 34.56254 321 LYS B C 1
ATOM 1470 O O . LYS B 1 83 ? -31.28207 -4.56409 49.15581 1.000 34.95444 321 LYS B O 1
ATOM 1476 N N . ASP B 1 84 ? -30.29890 -6.46435 48.45393 1.000 32.01333 322 ASP B N 1
ATOM 1477 C CA . ASP B 1 84 ? -30.86237 -7.24364 49.55146 1.000 34.78038 322 ASP B CA 1
ATOM 1478 C C . ASP B 1 84 ? -30.28325 -6.80696 50.89134 1.000 32.80976 322 ASP B C 1
ATOM 1479 O O . ASP B 1 84 ? -31.00759 -6.71547 51.88960 1.000 34.60329 322 ASP B O 1
ATOM 1484 N N . ALA B 1 85 ? -28.97531 -6.53952 50.93344 1.000 33.70450 323 ALA B N 1
ATOM 1485 C CA . ALA B 1 85 ? -28.33956 -6.12854 52.18134 1.000 34.31481 323 ALA B CA 1
ATOM 1486 C C . ALA B 1 85 ? -28.86348 -4.77928 52.65824 1.000 33.26533 323 ALA B C 1
ATOM 1487 O O . ALA B 1 85 ? -29.09780 -4.58795 53.85701 1.000 29.98637 323 ALA B O 1
ATOM 1489 N N . LEU B 1 86 ? -29.05166 -3.83095 51.73642 1.000 33.45289 324 LEU B N 1
ATOM 1490 C CA . LEU B 1 86 ? -29.53121 -2.50690 52.12165 1.000 33.09916 324 LEU B CA 1
ATOM 1491 C C . LEU B 1 86 ? -30.95732 -2.55252 52.65358 1.000 36.85153 324 LEU B C 1
ATOM 1492 O O . LEU B 1 86 ? -31.34349 -1.69952 53.46072 1.000 41.66216 324 LEU B O 1
ATOM 1497 N N . LEU B 1 87 ? -31.74898 -3.53053 52.22039 1.000 36.26334 325 LEU B N 1
ATOM 1498 C CA . LEU B 1 87 ? -33.13085 -3.66903 52.65474 1.000 39.26947 325 LEU B CA 1
ATOM 1499 C C . LEU B 1 87 ? -33.29277 -4.69097 53.77270 1.000 39.71889 325 LEU B C 1
ATOM 1500 O O . LEU B 1 87 ? -34.42491 -5.03671 54.12424 1.000 44.46462 325 LEU B O 1
ATOM 1505 N N . ASP B 1 88 ? -32.18853 -5.18018 54.33750 1.000 41.51475 326 ASP B N 1
ATOM 1506 C CA . ASP B 1 88 ? -32.23901 -6.13001 55.43794 1.000 42.62099 326 ASP B CA 1
ATOM 1507 C C . ASP B 1 88 ? -31.95290 -5.39360 56.73669 1.000 42.95835 326 ASP B C 1
ATOM 1508 O O . ASP B 1 88 ? -30.82530 -4.91187 56.92765 1.000 36.47629 326 ASP B O 1
ATOM 1513 N N . PRO B 1 89 ? -32.92226 -5.27028 57.64885 1.000 43.38409 327 PRO B N 1
ATOM 1514 C CA . PRO B 1 89 ? -32.66742 -4.52847 58.89451 1.000 41.27771 327 PRO B CA 1
ATOM 1515 C C . PRO B 1 89 ? -31.65647 -5.19338 59.81307 1.000 41.57300 327 PRO B C 1
ATOM 1516 O O . PRO B 1 89 ? -31.13296 -4.52303 60.71143 1.000 47.12623 327 PRO B O 1
ATOM 1520 N N . ASN B 1 90 ? -31.36411 -6.48086 59.62518 1.000 43.51849 328 ASN B N 1
ATOM 1521 C CA . ASN B 1 90 ? -30.45681 -7.21226 60.50070 1.000 42.53584 328 ASN B CA 1
ATOM 1522 C C . ASN B 1 90 ? -29.18229 -7.64979 59.78677 1.000 38.04722 328 ASN B C 1
ATOM 1523 O O . ASN B 1 90 ? -28.49608 -8.56245 60.25716 1.000 42.49220 328 ASN B O 1
ATOM 1528 N N . TRP B 1 91 ? -28.85160 -7.02071 58.66214 1.000 36.94725 329 TRP B N 1
ATOM 1529 C CA . TRP B 1 91 ? -27.68162 -7.42858 57.89624 1.000 37.51576 329 TRP B CA 1
ATOM 1530 C C . TRP B 1 91 ? -26.40011 -7.03251 58.62046 1.000 36.64833 329 TRP B C 1
ATOM 1531 O O . TRP B 1 91 ? -26.25711 -5.89527 59.08039 1.000 36.23474 329 TRP B O 1
ATOM 1542 N N . HIS B 1 92 ? -25.46829 -7.97704 58.71977 1.000 28.99679 330 HIS B N 1
ATOM 1543 C CA . HIS B 1 92 ? -24.15473 -7.74465 59.30169 1.000 34.34886 330 HIS B CA 1
ATOM 1544 C C . HIS B 1 92 ? -23.08747 -7.99217 58.24560 1.000 31.70979 330 HIS B C 1
ATOM 1545 O O . HIS B 1 92 ? -23.21619 -8.90382 57.42207 1.000 28.74039 330 HIS B O 1
ATOM 1552 N N . CYS B 1 93 ? -22.03573 -7.17707 58.27268 1.000 25.49587 331 CYS B N 1
ATOM 1553 C CA . CYS B 1 93 ? -20.97399 -7.29254 57.28987 1.000 25.48768 331 CYS B CA 1
ATOM 1554 C C . CYS B 1 93 ? -20.16040 -8.56375 57.52607 1.000 25.54937 331 CYS B C 1
ATOM 1555 O O . CYS B 1 93 ? -20.14367 -9.10563 58.63402 1.000 24.13233 331 CYS B O 1
ATOM 1558 N N . PRO B 1 94 ? -19.49479 -9.06918 56.48982 1.000 23.76163 332 PRO B N 1
ATOM 1559 C CA . PRO B 1 94 ? -18.66605 -10.27506 56.64528 1.000 28.64005 332 PRO B CA 1
ATOM 1560 C C . PRO B 1 94 ? -17.59930 -10.11712 57.71907 1.000 26.08531 332 PRO B C 1
ATOM 1561 O O . PRO B 1 94 ? -17.30985 -11.08899 58.43335 1.000 24.01405 332 PRO B O 1
ATOM 1565 N N . PRO B 1 95 ? -16.96960 -8.93739 57.86962 1.000 23.69525 333 PRO B N 1
ATOM 1566 C CA . PRO B 1 95 ? -16.07518 -8.76969 59.03073 1.000 21.84931 333 PRO B CA 1
ATOM 1567 C C . PRO B 1 95 ? -16.76198 -8.99368 60.36784 1.000 27.42065 333 PRO B C 1
ATOM 1568 O O . PRO B 1 95 ? -16.16061 -9.58434 61.27387 1.000 32.93873 333 PRO B O 1
ATOM 1572 N N . CYS B 1 96 ? -18.00976 -8.54214 60.51952 1.000 26.18341 334 CYS B N 1
ATOM 1573 C CA . CYS B 1 96 ? -18.73026 -8.78242 61.76639 1.000 27.27480 334 CYS B CA 1
ATOM 1574 C C . CYS B 1 96 ? -19.07092 -10.25780 61.93049 1.000 28.16048 334 CYS B C 1
ATOM 1575 O O . CYS B 1 96 ? -19.05984 -10.78312 63.04990 1.000 32.48521 334 CYS B O 1
ATOM 1578 N N . ARG B 1 97 ? -19.37786 -10.94117 60.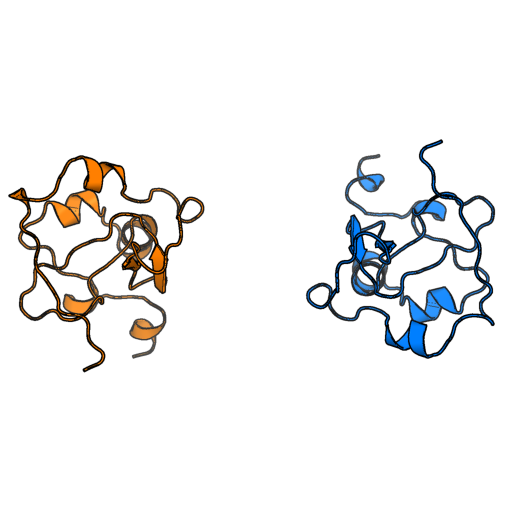82847 1.000 26.34185 335 ARG B N 1
ATOM 1579 C CA . ARG B 1 97 ? -19.62867 -12.37533 60.86551 1.000 28.05353 335 ARG B CA 1
ATOM 1580 C C . ARG B 1 97 ? -18.34758 -13.19707 60.90108 1.000 30.98008 335 ARG B C 1
ATOM 1581 O O . ARG B 1 97 ? -18.42178 -14.42296 6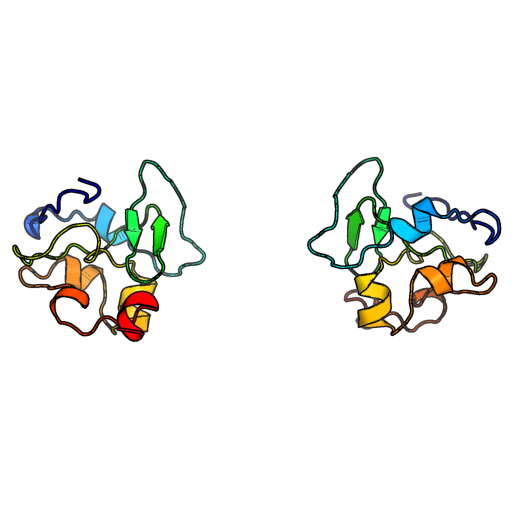1.03888 1.000 32.06144 335 ARG B O 1
ATOM 1589 N N . GLY B 1 98 ? -17.18792 -12.55874 60.78448 1.000 31.37063 336 GLY B N 1
ATOM 1590 C CA . GLY B 1 98 ? -15.92142 -13.26967 60.79341 1.000 25.29357 336 GLY B CA 1
ATOM 1591 C C . GLY B 1 98 ? -15.71237 -14.17458 59.59928 1.000 29.50542 336 GLY B C 1
ATOM 1592 O O . GLY B 1 98 ? -15.10609 -15.24465 59.73743 1.000 29.70161 336 GLY B O 1
ATOM 1593 N N . ILE B 1 99 ? -16.19488 -13.77006 58.42453 1.000 28.04443 337 ILE B N 1
ATOM 1594 C CA . ILE B 1 99 ? -16.09076 -14.59397 57.22519 1.000 24.26934 337 ILE B CA 1
ATOM 1595 C C . ILE B 1 99 ? -15.49410 -13.78398 56.08160 1.000 20.58689 337 ILE B C 1
ATOM 1596 O O . ILE B 1 99 ? -15.54441 -14.20533 54.92032 1.000 22.27489 337 ILE B O 1
ATOM 1601 N N . CYS B 1 100 ? -14.92922 -12.61934 56.39456 1.000 23.48716 338 CYS B N 1
ATOM 1602 C CA . CYS B 1 100 ? -14.34047 -11.78053 55.35844 1.000 19.96078 338 CYS B CA 1
ATOM 1603 C C . CYS B 1 100 ? -13.12632 -12.47212 54.75087 1.000 25.82090 338 CYS B C 1
ATOM 1604 O O . CYS B 1 100 ? -12.27541 -13.00392 55.47063 1.000 23.57439 338 CYS B O 1
ATOM 1607 N N . ASN B 1 101 ? -13.04815 -12.46566 53.41999 1.000 22.04254 339 ASN B N 1
ATOM 1608 C CA . ASN B 1 101 ? -11.97716 -13.13793 52.69472 1.000 20.97575 339 ASN B CA 1
ATOM 1609 C C . ASN B 1 101 ? -11.13198 -12.15295 51.89218 1.000 21.66946 339 ASN B C 1
ATOM 1610 O O . ASN B 1 101 ? -10.53739 -12.51946 50.87654 1.000 20.04489 339 ASN B O 1
ATOM 1615 N N . CYS B 1 102 ? -11.07052 -10.89906 52.33580 1.000 17.51229 340 CYS B N 1
ATOM 1616 C CA . CYS B 1 102 ? -10.20496 -9.92769 51.68806 1.000 18.42228 340 CYS B CA 1
ATOM 1617 C C . CYS B 1 102 ? -8.74184 -10.25504 51.98366 1.000 23.69149 340 CYS B C 1
ATOM 1618 O O . CYS B 1 102 ? -8.42098 -11.05895 52.86340 1.000 21.25242 340 CYS B O 1
ATOM 1621 N N . SER B 1 103 ? -7.84490 -9.61191 51.23115 1.000 21.89425 341 SER B N 1
ATOM 1622 C CA . SER B 1 103 ? -6.42493 -9.94118 51.32601 1.000 26.89361 341 SER B CA 1
ATOM 1623 C C . SER B 1 103 ? -5.88489 -9.69651 52.73053 1.000 30.63327 341 SER B C 1
ATOM 1624 O O . SER B 1 103 ? -5.03964 -10.45616 53.21849 1.000 36.37231 341 SER B O 1
ATOM 1627 N N . PHE B 1 104 ? -6.35575 -8.63942 53.39561 1.000 27.83540 342 PHE B N 1
ATOM 1628 C CA . PHE B 1 104 ? -5.88574 -8.35655 54.74817 1.000 31.87054 342 PHE B CA 1
ATOM 1629 C C . PHE B 1 104 ? -6.44464 -9.35644 55.75422 1.000 35.14712 342 PHE B C 1
ATOM 1630 O O . PHE B 1 104 ? -5.71747 -9.83233 56.63356 1.000 40.69024 342 PHE B O 1
ATOM 1638 N N . CYS B 1 105 ? -7.73274 -9.68524 55.64554 1.000 32.48579 343 CYS B N 1
ATOM 1639 C CA . CYS B 1 105 ? -8.37059 -10.55669 56.62466 1.000 35.93797 343 CYS B CA 1
ATOM 1640 C C . CYS B 1 105 ? -8.02635 -12.02930 56.43462 1.000 40.73018 343 CYS B C 1
ATOM 1641 O O . CYS B 1 105 ? -8.14314 -12.80212 57.39186 1.000 45.47468 343 CYS B O 1
ATOM 1644 N N . ARG B 1 106 ? -7.61387 -12.43917 55.23164 1.000 40.01182 344 ARG B N 1
ATOM 1645 C CA . ARG B 1 106 ? -7.26805 -13.84203 55.01554 1.000 45.05381 344 ARG B CA 1
ATOM 1646 C C . ARG B 1 106 ? -6.00083 -14.22902 55.76834 1.000 51.90115 344 ARG B C 1
ATOM 1647 O O . ARG B 1 106 ? -5.91268 -15.33315 56.31808 1.000 61.98552 344 ARG B O 1
ATOM 1655 N N . GLN B 1 107 ? -5.01148 -13.33815 55.80652 1.000 54.10385 345 GLN B N 1
ATOM 1656 C CA . GLN B 1 107 ? -3.71443 -13.66032 56.38874 1.000 67.54096 345 GLN B CA 1
ATOM 1657 C C . GLN B 1 107 ? -3.70816 -13.61229 57.91144 1.000 77.76433 345 GLN B C 1
ATOM 1658 O O . GLN B 1 107 ? -2.69378 -13.97271 58.51843 1.000 93.55471 345 GLN B O 1
ATOM 1664 N N . ARG B 1 108 ? -4.79682 -13.18245 58.54106 1.000 67.68835 346 ARG B N 1
ATOM 1665 C CA . ARG B 1 108 ? -4.86074 -13.14073 59.99741 1.000 78.20428 346 ARG B CA 1
ATOM 1666 C C . ARG B 1 108 ? -5.91176 -14.11178 60.52723 1.000 82.03965 346 ARG B C 1
ATOM 1667 O O . ARG B 1 108 ? -5.77382 -14.66194 61.62039 1.000 82.01743 346 ARG B O 1
#

Solvent-accessible surface area: 13647 Å² total; per-residue (Å²): 148,192,71,115,124,50,130,62,82,52,38,142,106,25,60,129,114,44,43,188,85,28,11,88,72,61,224,127,24,121,135,51,220,99,148,11,38,32,0,35,18,40,139,65,86,0,62,16,18,15,3,20,2,19,23,108,116,8,143,12,57,49,3,48,0,0,0,10,17,0,71,116,107,38,67,51,77,0,98,90,3,5,84,55,76,118,16,66,0,0,17,39,94,66,91,17,45,1,47,146,40,149,147,131,147,194,71,115,112,46,118,67,75,65,34,164,101,23,71,127,108,52,34,172,68,29,11,72,88,63,230,121,26,121,136,52,221,100,150,12,37,33,0,36,18,40,139,65,87,0,60,14,25,16,4,26,1,19,24,108,117,8,142,12,59,49,3,48,0,0,0,11,17,0,72,113,103,36,67,50,74,0,97,91,3,8,76,55,84,118,16,68,0,0,18,41,95,67,90,18,42,2,52,139,44,146,121,238

Nearest PDB structures (foldseek):
  8tlf-assembly1_A  TM=1.010E+00  e=4.304E-24  Mus musculus
  8tlk-assembly2_B-3  TM=1.006E+00  e=7.683E-22  Homo sapiens
  8tll-assembly2_B-3  TM=1.002E+00  e=8.218E-22  Mus musculus
  8yv8-assembly1_K  TM=9.628E-01  e=1.847E-11  Homo sapiens
  8tlf-assembly1_A  TM=1.008E+00  e=4.884E-24  Mus musculus